Protein AF-A0A926CR15-F1 (afdb_monomer)

Structure (mmCIF, N/CA/C/O backbone):
data_AF-A0A926CR15-F1
#
_entry.id   AF-A0A926CR15-F1
#
loop_
_atom_site.group_PDB
_atom_site.id
_atom_site.type_symbol
_atom_site.label_atom_id
_atom_site.label_alt_id
_atom_site.label_comp_id
_atom_site.label_asym_id
_atom_site.label_entity_id
_atom_site.label_seq_id
_atom_site.pdbx_PDB_ins_code
_atom_site.Cartn_x
_atom_site.Cartn_y
_atom_site.Cartn_z
_atom_site.occupancy
_atom_site.B_iso_or_equiv
_atom_site.auth_seq_id
_atom_site.auth_comp_id
_atom_site.auth_asym_id
_atom_site.auth_atom_id
_atom_site.pdbx_PDB_model_num
ATOM 1 N N . MET A 1 1 ? -32.901 18.270 7.783 1.00 67.38 1 MET A N 1
ATOM 2 C CA . MET A 1 1 ? -31.962 19.415 7.843 1.00 67.38 1 MET A CA 1
ATOM 3 C C . MET A 1 1 ? -30.645 18.938 8.449 1.00 67.38 1 MET A C 1
ATOM 5 O O . MET A 1 1 ? -30.657 18.536 9.604 1.00 67.38 1 MET A O 1
ATOM 9 N N . ARG A 1 2 ? -29.532 18.904 7.697 1.00 68.56 2 ARG A N 1
ATOM 10 C CA . ARG A 1 2 ? -28.203 18.607 8.274 1.00 68.56 2 ARG A CA 1
ATOM 11 C C . ARG A 1 2 ? -27.651 19.895 8.886 1.00 68.56 2 ARG A C 1
ATOM 13 O O . ARG A 1 2 ? -27.583 20.904 8.189 1.00 68.56 2 ARG A O 1
ATOM 20 N N . ARG A 1 3 ? -27.308 19.885 10.177 1.00 82.88 3 ARG A N 1
ATOM 21 C CA . ARG A 1 3 ? -26.630 21.026 10.812 1.00 82.88 3 ARG A CA 1
ATOM 22 C C . ARG A 1 3 ? -25.245 21.166 10.185 1.00 82.88 3 ARG A C 1
ATOM 24 O O . ARG A 1 3 ? -24.541 20.171 10.034 1.00 82.88 3 ARG A O 1
ATOM 31 N N . LYS A 1 4 ? -24.877 22.386 9.793 1.00 85.12 4 LYS A N 1
ATOM 32 C CA . LYS A 1 4 ? -23.527 22.681 9.312 1.00 85.12 4 LYS A CA 1
ATOM 33 C C . LYS A 1 4 ? -22.594 22.602 10.518 1.00 85.12 4 LYS A C 1
ATOM 35 O O . LYS A 1 4 ? -22.711 23.414 11.430 1.00 85.12 4 LYS A O 1
ATOM 40 N N . GLN A 1 5 ? -21.741 21.588 10.546 1.00 90.44 5 GLN A N 1
ATOM 41 C CA . GLN A 1 5 ? -20.715 21.455 11.570 1.00 90.44 5 GLN A CA 1
ATOM 42 C C . GLN A 1 5 ? -19.632 22.504 11.294 1.00 90.44 5 GLN A C 1
ATOM 44 O O . GLN A 1 5 ? -19.216 22.679 10.148 1.00 90.44 5 GLN A O 1
ATOM 49 N N . ILE A 1 6 ? -19.256 23.260 12.322 1.00 94.38 6 ILE A N 1
ATOM 50 C CA . ILE A 1 6 ? -18.200 24.271 12.254 1.00 94.38 6 ILE A CA 1
ATOM 51 C C . ILE A 1 6 ? -16.995 23.662 12.960 1.00 94.38 6 ILE A C 1
ATOM 53 O O . ILE A 1 6 ? -17.113 23.268 14.118 1.00 94.38 6 ILE A O 1
ATOM 57 N N . TYR A 1 7 ? -15.884 23.547 12.240 1.00 96.12 7 TYR A N 1
ATOM 58 C CA . TYR A 1 7 ? -14.625 23.018 12.757 1.00 96.12 7 TYR A CA 1
ATOM 59 C C . TYR A 1 7 ? -13.712 24.183 13.129 1.00 96.12 7 TYR A C 1
ATOM 61 O O . TYR A 1 7 ? -13.643 25.160 12.376 1.00 96.12 7 TYR A O 1
ATOM 69 N N . THR A 1 8 ? -13.042 24.086 14.275 1.00 97.50 8 THR A N 1
ATOM 70 C CA . THR A 1 8 ? -11.998 25.043 14.670 1.00 97.50 8 THR A CA 1
ATOM 71 C C . THR A 1 8 ? -10.722 24.812 13.855 1.00 97.50 8 THR A C 1
ATOM 73 O O . THR A 1 8 ? -10.595 23.791 13.173 1.00 97.50 8 THR A O 1
ATOM 76 N N . ASP A 1 9 ? -9.783 25.759 13.896 1.00 96.19 9 ASP A N 1
ATOM 77 C CA . ASP A 1 9 ? -8.511 25.616 13.180 1.00 96.19 9 ASP A CA 1
ATOM 78 C C . ASP A 1 9 ? -7.660 24.479 13.771 1.00 96.19 9 ASP A C 1
ATOM 80 O O . ASP A 1 9 ? -7.200 23.634 13.008 1.00 96.19 9 ASP A O 1
ATOM 84 N N . ASP A 1 10 ? -7.606 24.346 15.102 1.00 96.56 10 ASP A N 1
ATOM 85 C CA . ASP A 1 10 ? -6.941 23.218 15.779 1.00 96.56 10 ASP A CA 1
ATOM 86 C C . ASP A 1 10 ? -7.512 21.859 15.331 1.00 96.56 10 ASP A C 1
ATOM 88 O O . ASP A 1 10 ? -6.780 20.941 14.976 1.00 96.56 10 ASP A O 1
ATOM 92 N N . GLN A 1 11 ? -8.845 21.739 15.246 1.00 96.88 11 GLN A N 1
ATOM 93 C CA . GLN A 1 11 ? -9.487 20.512 14.761 1.00 96.88 11 GLN A CA 1
ATOM 94 C C . GLN A 1 11 ? -9.123 20.215 13.309 1.00 96.88 11 GLN A C 1
ATOM 96 O O . GLN A 1 11 ? -8.984 19.054 12.928 1.00 96.88 11 GLN A O 1
ATOM 101 N N . ARG A 1 12 ? -9.013 21.253 12.474 1.00 97.56 12 ARG A N 1
ATOM 102 C CA . ARG A 1 12 ? -8.612 21.090 11.077 1.00 97.56 12 ARG A CA 1
ATOM 103 C C . ARG A 1 12 ? -7.184 20.560 10.988 1.00 97.56 12 ARG A C 1
ATOM 105 O O . ARG A 1 12 ? -6.941 19.690 10.157 1.00 97.56 12 ARG A O 1
ATOM 112 N N . GLU A 1 13 ? -6.280 21.066 11.819 1.00 96.12 13 GLU A N 1
ATOM 113 C CA . GLU A 1 13 ? -4.891 20.613 11.877 1.00 96.12 13 GLU A CA 1
ATOM 114 C C . GLU A 1 13 ? -4.799 19.146 12.316 1.00 96.12 13 GLU A C 1
ATOM 116 O O . GLU A 1 13 ? -4.223 18.340 11.587 1.00 96.12 13 GLU A O 1
ATOM 121 N N . ASP A 1 14 ? -5.485 18.759 13.394 1.00 96.81 14 ASP A N 1
ATOM 122 C CA . ASP A 1 14 ? -5.542 17.364 13.860 1.00 96.81 14 ASP A CA 1
ATOM 123 C C . ASP A 1 14 ? -6.077 16.404 12.783 1.00 96.81 14 ASP A C 1
ATOM 125 O O . ASP A 1 14 ? -5.572 15.295 12.586 1.00 96.81 14 ASP A O 1
ATOM 129 N N . ILE A 1 15 ? -7.108 16.828 12.045 1.00 97.56 15 ILE A N 1
ATOM 130 C CA . ILE A 1 15 ? -7.697 16.035 10.959 1.00 97.56 15 ILE A CA 1
ATOM 131 C C . ILE A 1 15 ? -6.723 15.893 9.783 1.00 97.56 15 ILE A C 1
ATOM 133 O O . ILE A 1 15 ? -6.682 14.834 9.152 1.00 97.56 15 ILE A O 1
ATOM 137 N N . LEU A 1 16 ? -5.946 16.932 9.473 1.00 96.12 16 LEU A N 1
ATOM 138 C CA . LEU A 1 16 ? -4.917 16.867 8.435 1.00 96.12 16 LEU A CA 1
ATOM 139 C C . LEU A 1 16 ? -3.739 15.980 8.862 1.00 96.12 16 LEU A C 1
ATOM 141 O O . LEU A 1 16 ? -3.265 15.199 8.041 1.00 96.12 16 LEU A O 1
ATOM 145 N N . ILE A 1 17 ? -3.346 16.000 10.140 1.00 94.12 17 ILE A N 1
ATOM 146 C CA . ILE A 1 17 ? -2.370 15.050 10.700 1.00 94.12 17 ILE A CA 1
ATOM 147 C C . ILE A 1 17 ? -2.863 13.615 10.515 1.00 94.12 17 ILE A C 1
ATOM 149 O O . ILE A 1 17 ? -2.156 12.787 9.943 1.00 94.12 17 ILE A O 1
ATOM 153 N N . CYS A 1 18 ? -4.119 13.344 10.879 1.00 93.94 18 CYS A N 1
ATOM 154 C CA . CYS A 1 18 ? -4.737 12.038 10.663 1.00 93.94 18 CYS A CA 1
ATOM 155 C C . CYS A 1 18 ? -4.760 11.637 9.174 1.00 93.94 18 CYS A C 1
ATOM 157 O O . CYS A 1 18 ? -4.551 10.468 8.849 1.00 93.94 18 CYS A O 1
ATOM 159 N N . LEU A 1 19 ? -4.968 12.592 8.259 1.00 95.06 19 LEU A N 1
ATOM 160 C CA . LEU A 1 19 ? -4.900 12.340 6.817 1.00 95.06 19 LEU A CA 1
ATOM 161 C C . LEU A 1 19 ? -3.495 11.902 6.378 1.00 95.06 19 LEU A C 1
ATOM 163 O O . LEU A 1 19 ? -3.375 10.948 5.608 1.00 95.06 19 LEU A O 1
ATOM 167 N N . TRP A 1 20 ? -2.440 12.562 6.860 1.00 92.88 20 TRP A N 1
ATOM 168 C CA . TRP A 1 20 ? -1.060 12.192 6.526 1.00 92.88 20 TRP A CA 1
ATOM 169 C C . TRP A 1 20 ? -0.649 10.853 7.144 1.00 92.88 20 TRP A C 1
ATOM 171 O O . TRP A 1 20 ? -0.038 10.039 6.454 1.00 92.88 20 TRP A O 1
ATOM 181 N N . ASP A 1 21 ? -1.068 10.563 8.377 1.00 87.31 21 ASP A N 1
ATOM 182 C CA . ASP A 1 21 ? -0.860 9.255 9.020 1.00 87.31 21 ASP A CA 1
ATOM 183 C C . ASP A 1 21 ? -1.561 8.113 8.264 1.00 87.31 21 ASP A C 1
ATOM 185 O O . ASP A 1 21 ? -1.088 6.971 8.229 1.00 87.31 21 ASP A O 1
ATOM 189 N N . ASN A 1 22 ? -2.682 8.427 7.611 1.00 86.75 22 ASN A N 1
ATOM 190 C CA . ASN A 1 22 ? -3.402 7.529 6.712 1.00 86.75 22 ASN A CA 1
ATOM 191 C C . ASN A 1 22 ? -2.821 7.504 5.288 1.00 86.75 22 ASN A C 1
ATOM 193 O O . ASN A 1 22 ? -3.470 6.980 4.384 1.00 86.75 22 ASN A O 1
ATOM 197 N N . PHE A 1 23 ? -1.610 8.027 5.074 1.00 85.06 23 PHE A N 1
ATOM 198 C CA . PHE A 1 23 ? -0.945 8.078 3.768 1.00 85.06 23 PHE A CA 1
ATOM 199 C C . PHE A 1 23 ? -1.792 8.776 2.702 1.00 85.06 23 PHE A C 1
ATOM 201 O O . PHE A 1 23 ? -1.843 8.338 1.555 1.00 85.06 23 PHE A O 1
ATOM 208 N N . ASP A 1 24 ? -2.480 9.850 3.093 1.00 90.88 24 ASP A N 1
ATOM 209 C CA . ASP A 1 24 ? -3.320 10.649 2.201 1.00 90.88 24 ASP A CA 1
ATOM 210 C C . ASP A 1 24 ? -4.576 9.905 1.678 1.00 90.88 24 ASP A C 1
ATOM 212 O O . ASP A 1 24 ? -5.205 10.316 0.700 1.00 90.88 24 ASP A O 1
ATOM 216 N N . ASP A 1 25 ? -5.002 8.830 2.360 1.00 89.25 25 ASP A N 1
ATOM 217 C CA . ASP A 1 25 ? -6.252 8.111 2.079 1.00 89.25 25 ASP A CA 1
ATOM 218 C C . ASP A 1 25 ? -7.478 8.918 2.557 1.00 89.25 25 ASP A C 1
ATOM 220 O O . ASP A 1 25 ? -7.914 8.874 3.717 1.00 89.25 25 ASP A O 1
ATOM 224 N N . ILE A 1 26 ? -8.043 9.697 1.630 1.00 94.75 26 ILE A N 1
ATOM 225 C CA . ILE A 1 26 ? -9.208 10.559 1.871 1.00 94.75 26 ILE A CA 1
ATOM 226 C C . ILE A 1 26 ? -10.468 9.756 2.247 1.00 94.75 26 ILE A C 1
ATOM 228 O O . ILE A 1 26 ? -11.145 10.163 3.198 1.00 94.75 26 ILE A O 1
ATOM 232 N N . PRO A 1 27 ? -10.843 8.660 1.550 1.00 93.38 27 PRO A N 1
ATOM 233 C CA . PRO A 1 27 ? -11.965 7.819 1.966 1.00 93.38 27 PRO A CA 1
ATOM 234 C C . PRO A 1 27 ? -11.851 7.306 3.404 1.00 93.38 27 PRO A C 1
ATOM 236 O O . PRO A 1 27 ? -12.810 7.450 4.169 1.00 93.38 27 PRO A O 1
ATOM 239 N N . LEU A 1 28 ? -10.689 6.768 3.784 1.00 88.44 28 LEU A N 1
ATOM 240 C CA . LEU A 1 28 ? -10.457 6.225 5.122 1.00 88.44 28 LEU A CA 1
ATOM 241 C C . LEU A 1 28 ? -10.548 7.316 6.192 1.00 88.44 28 LEU A C 1
ATOM 243 O O . LEU A 1 28 ? -11.274 7.168 7.178 1.00 88.44 28 LEU A O 1
ATOM 247 N N . THR A 1 29 ? -9.877 8.444 5.966 1.00 95.62 29 THR A N 1
ATOM 248 C CA . THR A 1 29 ? -9.861 9.570 6.911 1.00 95.62 29 THR A CA 1
ATOM 249 C C . THR A 1 29 ? -11.245 10.200 7.057 1.00 95.62 29 THR A C 1
ATOM 251 O O . THR A 1 29 ? -11.664 10.550 8.161 1.00 95.62 29 THR A O 1
ATOM 254 N N . SER A 1 30 ? -12.008 10.291 5.962 1.00 96.75 30 SER A N 1
ATOM 255 C CA . SER A 1 30 ? -13.396 10.765 5.978 1.00 96.75 30 SER A CA 1
ATOM 256 C C . SER A 1 30 ? -14.290 9.872 6.834 1.00 96.75 30 SER A C 1
ATOM 258 O O . SER A 1 30 ? -15.083 10.372 7.631 1.00 96.75 30 SER A O 1
ATOM 260 N N . HIS A 1 31 ? -14.131 8.552 6.711 1.00 95.12 31 HIS A N 1
ATOM 261 C CA . HIS A 1 31 ? -14.859 7.588 7.527 1.00 95.12 31 HIS A CA 1
ATOM 262 C C . HIS A 1 31 ? -14.478 7.680 9.016 1.00 95.12 31 HIS A C 1
ATOM 264 O O . HIS A 1 31 ? -15.356 7.617 9.871 1.00 95.12 31 HIS A O 1
ATOM 270 N N . GLN A 1 32 ? -13.193 7.861 9.337 1.00 93.38 32 GLN A N 1
ATOM 271 C CA . GLN A 1 32 ? -12.703 7.931 10.722 1.00 93.38 32 GLN A CA 1
ATOM 272 C C . GLN A 1 32 ? -13.079 9.235 11.441 1.00 93.38 32 GLN A C 1
ATOM 274 O O . GLN A 1 32 ? -13.467 9.209 12.605 1.00 93.38 32 GLN A O 1
ATOM 279 N N . THR A 1 33 ? -12.971 10.374 10.756 1.00 96.75 33 THR A N 1
ATOM 280 C CA . THR A 1 33 ? -13.170 11.712 11.351 1.00 96.75 33 THR A CA 1
ATOM 281 C C . THR A 1 33 ? -14.604 12.229 11.208 1.00 96.75 33 THR A C 1
ATOM 283 O O . THR A 1 33 ? -14.990 13.203 11.853 1.00 96.75 33 THR A O 1
ATOM 286 N N . GLY A 1 34 ? -15.403 11.609 10.334 1.00 95.50 34 GLY A N 1
ATOM 287 C CA . GLY A 1 34 ? -16.742 12.076 9.970 1.00 95.50 34 GLY A CA 1
ATOM 288 C C . GLY A 1 34 ? -16.749 13.325 9.079 1.00 95.50 34 GLY A C 1
ATOM 289 O O . GLY A 1 34 ? -17.824 13.826 8.740 1.00 95.50 34 GLY A O 1
ATOM 290 N N . VAL A 1 35 ? -15.580 13.839 8.677 1.00 96.94 35 VAL A N 1
ATOM 291 C CA . VAL A 1 35 ? -15.482 14.990 7.773 1.00 96.94 35 VAL A CA 1
ATOM 292 C C . VAL A 1 35 ? -15.752 14.539 6.337 1.00 96.94 35 VAL A C 1
ATOM 294 O O . VAL A 1 35 ? -15.158 13.560 5.884 1.00 96.94 35 VAL A O 1
ATOM 297 N N . PRO A 1 36 ? -16.617 15.227 5.570 1.00 96.56 36 PRO A N 1
ATOM 298 C CA . PRO A 1 36 ? -16.878 14.862 4.181 1.00 96.56 36 PRO A CA 1
ATOM 299 C C . PRO A 1 36 ? -15.609 14.879 3.316 1.00 96.56 36 PRO A C 1
ATOM 301 O O . PRO A 1 36 ? -14.833 15.833 3.368 1.00 96.56 36 PRO A O 1
ATOM 304 N N . GLN A 1 37 ? -15.446 13.886 2.434 1.00 96.81 37 GLN A N 1
ATOM 305 C CA . GLN A 1 37 ? -14.287 13.779 1.529 1.00 96.81 37 GLN A CA 1
ATOM 306 C C . GLN A 1 37 ? -14.015 15.059 0.724 1.00 96.81 37 GLN A C 1
ATOM 308 O O . GLN A 1 37 ? -12.865 15.434 0.516 1.00 96.81 37 GLN A O 1
ATOM 313 N N . ARG A 1 38 ? -15.074 15.749 0.276 1.00 97.00 38 ARG A N 1
ATOM 314 C CA . ARG A 1 38 ? -14.949 17.028 -0.439 1.00 97.00 38 ARG A CA 1
ATOM 315 C C . ARG A 1 38 ? -14.249 18.085 0.418 1.00 97.00 38 ARG A C 1
ATOM 317 O O . ARG A 1 38 ? -13.347 18.751 -0.070 1.00 97.00 38 ARG A O 1
ATOM 324 N N . THR A 1 39 ? -14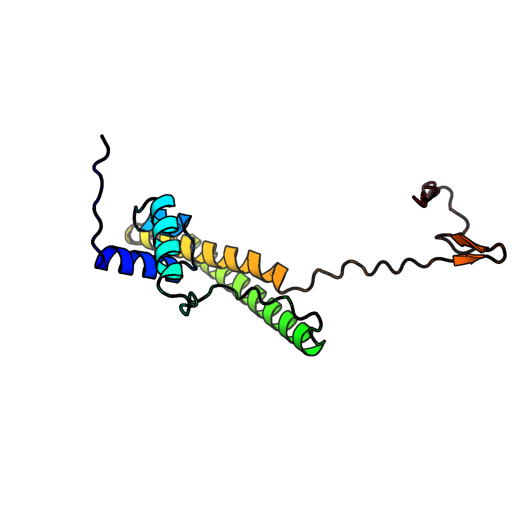.644 18.204 1.682 1.00 96.69 39 THR A N 1
ATOM 325 C CA . THR A 1 39 ? -14.067 19.162 2.631 1.00 96.69 39 THR A CA 1
ATOM 326 C C . THR A 1 39 ? -12.607 18.827 2.931 1.00 96.69 39 THR A C 1
ATOM 328 O O . THR A 1 39 ? -11.777 19.727 2.924 1.00 96.69 39 THR A O 1
ATOM 331 N N . LEU A 1 40 ? -12.265 17.541 3.079 1.00 97.38 40 LEU A N 1
ATOM 332 C CA . LEU A 1 40 ? -10.869 17.106 3.223 1.00 97.38 40 LEU A CA 1
ATOM 333 C C . LEU A 1 40 ? -10.012 17.477 2.005 1.00 97.38 40 LEU A C 1
ATOM 335 O O . LEU A 1 40 ? -8.911 17.990 2.175 1.00 97.38 40 LEU A O 1
ATOM 339 N N . ARG A 1 41 ? -10.517 17.274 0.778 1.00 97.06 41 ARG A N 1
ATOM 340 C CA . ARG A 1 41 ? -9.811 17.680 -0.455 1.00 97.06 41 ARG A CA 1
ATOM 341 C C . ARG A 1 41 ? -9.558 19.185 -0.497 1.00 97.06 41 ARG A C 1
ATOM 343 O O . ARG A 1 41 ? -8.453 19.602 -0.826 1.00 97.06 41 ARG A O 1
ATOM 350 N N . GLU A 1 42 ? -10.573 19.981 -0.161 1.00 97.50 42 GLU A N 1
ATOM 351 C CA . GLU A 1 42 ? -10.480 21.445 -0.122 1.00 97.50 42 GLU A CA 1
ATOM 352 C C . GLU A 1 42 ? -9.450 21.909 0.923 1.00 97.50 42 GLU A C 1
ATOM 354 O O . GLU A 1 42 ? -8.596 22.738 0.615 1.00 97.50 42 GLU A O 1
ATOM 359 N N . TRP A 1 43 ? -9.472 21.337 2.131 1.00 97.25 43 TRP A N 1
ATOM 360 C CA . TRP A 1 43 ? -8.509 21.664 3.188 1.00 97.25 43 TRP A CA 1
ATOM 361 C C . TRP A 1 43 ? -7.085 21.248 2.844 1.00 97.25 43 TRP A C 1
ATOM 363 O O . TRP A 1 43 ? -6.167 22.042 3.027 1.00 97.25 43 TRP A O 1
ATOM 373 N N . ARG A 1 44 ? -6.899 20.045 2.295 1.00 96.38 44 ARG A N 1
ATOM 374 C CA . ARG A 1 44 ? -5.594 19.564 1.837 1.00 96.38 44 ARG A CA 1
ATOM 375 C C . ARG A 1 44 ? -5.008 20.487 0.768 1.00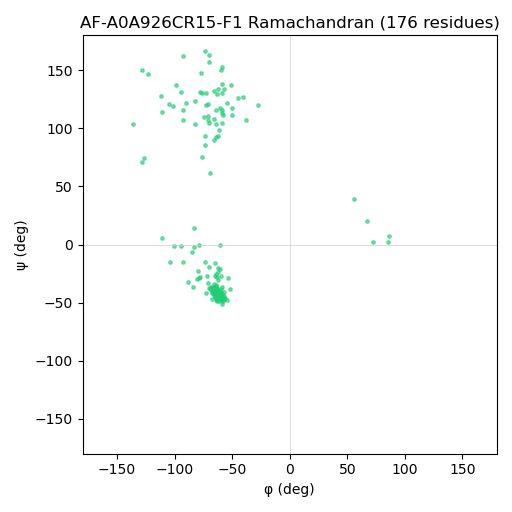 96.38 44 ARG A C 1
ATOM 377 O O . ARG A 1 44 ? -3.854 20.885 0.874 1.00 96.38 44 ARG A O 1
ATOM 384 N N . ALA A 1 45 ? -5.802 20.849 -0.241 1.00 96.12 45 ALA A N 1
ATOM 385 C CA . ALA A 1 45 ? -5.361 21.748 -1.304 1.00 96.12 45 ALA A CA 1
ATOM 386 C C . ALA A 1 45 ? -4.983 23.134 -0.759 1.00 96.12 45 ALA A C 1
ATOM 388 O O . ALA A 1 45 ? -3.940 23.669 -1.126 1.00 96.12 45 ALA A O 1
ATOM 389 N N . ALA A 1 46 ? -5.790 23.690 0.151 1.00 96.94 46 ALA A N 1
ATOM 390 C CA . ALA A 1 46 ? -5.487 24.961 0.803 1.00 96.94 46 ALA A CA 1
ATOM 391 C C . ALA A 1 46 ? -4.202 24.892 1.648 1.00 96.94 46 ALA A C 1
ATOM 393 O O . ALA A 1 46 ? -3.396 25.817 1.604 1.00 96.94 46 ALA A O 1
ATOM 394 N N . TYR A 1 47 ? -3.986 23.790 2.373 1.00 95.88 47 TYR A N 1
ATOM 395 C CA . TYR A 1 47 ? -2.789 23.586 3.188 1.00 95.88 47 TYR A CA 1
ATOM 396 C C . TYR A 1 47 ? -1.517 23.491 2.337 1.00 95.88 47 TYR A C 1
ATOM 398 O O . TYR A 1 47 ? -0.530 24.151 2.650 1.00 95.88 47 TYR A O 1
ATOM 406 N N . LEU A 1 48 ? -1.546 22.727 1.238 1.00 93.56 48 LEU A N 1
ATOM 407 C CA . LEU A 1 48 ? -0.413 22.607 0.309 1.00 93.56 48 LEU A CA 1
ATOM 408 C C . LEU A 1 48 ? -0.120 23.925 -0.418 1.00 93.56 48 LEU A C 1
ATOM 410 O O . LEU A 1 48 ? 1.038 24.266 -0.631 1.00 93.56 48 LEU A O 1
ATOM 414 N N . ALA A 1 49 ? -1.156 24.693 -0.766 1.00 95.25 49 ALA A N 1
ATOM 415 C CA . ALA A 1 49 ? -0.981 26.016 -1.360 1.00 95.25 49 ALA A CA 1
ATOM 416 C C . ALA A 1 49 ? -0.340 27.017 -0.382 1.00 95.25 49 ALA A C 1
ATOM 418 O O . ALA A 1 49 ? 0.422 27.882 -0.806 1.00 95.25 49 ALA A O 1
ATOM 419 N N . ALA A 1 50 ? -0.644 26.904 0.914 1.00 96.31 50 ALA A N 1
ATOM 420 C CA . ALA A 1 50 ? -0.048 27.736 1.957 1.00 96.31 50 ALA A CA 1
ATOM 421 C C . ALA A 1 50 ? 1.376 27.295 2.343 1.00 96.31 50 ALA A C 1
ATOM 423 O O . ALA A 1 50 ? 2.170 28.131 2.766 1.00 96.31 50 ALA A O 1
ATOM 424 N N . ASN A 1 51 ? 1.702 26.008 2.185 1.00 95.12 51 ASN A N 1
ATOM 425 C CA . ASN A 1 51 ? 2.977 25.413 2.587 1.00 95.12 51 ASN A CA 1
ATOM 426 C C . ASN A 1 51 ? 3.624 24.670 1.402 1.00 95.12 51 ASN A C 1
ATOM 428 O O . ASN A 1 51 ? 3.606 23.438 1.376 1.00 95.12 51 ASN A O 1
ATOM 432 N N . PRO A 1 52 ? 4.199 25.382 0.415 1.00 92.00 52 PRO A N 1
ATOM 433 C CA . PRO A 1 52 ? 4.768 24.757 -0.783 1.00 92.00 52 PRO A CA 1
ATOM 434 C C . PRO A 1 52 ? 5.967 23.843 -0.487 1.00 92.00 52 PRO A C 1
ATOM 436 O O . PRO A 1 52 ? 6.209 22.901 -1.236 1.00 92.00 52 PRO A O 1
ATOM 439 N N . ASP A 1 53 ? 6.679 24.084 0.617 1.00 92.56 53 ASP A N 1
ATOM 440 C CA . ASP A 1 53 ? 7.818 23.265 1.051 1.00 92.56 53 ASP A CA 1
ATOM 441 C C . ASP A 1 53 ? 7.395 22.026 1.864 1.00 92.56 53 ASP A C 1
ATOM 443 O O . ASP A 1 53 ? 8.230 21.190 2.211 1.00 92.56 53 ASP A O 1
ATOM 447 N N . PHE A 1 54 ? 6.105 21.887 2.199 1.00 88.50 54 PHE A N 1
ATOM 448 C CA . PHE A 1 54 ? 5.617 20.728 2.937 1.00 88.50 54 PHE A CA 1
ATOM 449 C C . PHE A 1 54 ? 5.560 19.506 2.019 1.00 88.50 54 PHE A C 1
ATOM 451 O O . PHE A 1 54 ? 4.700 19.396 1.143 1.00 88.50 54 PHE A O 1
ATOM 458 N N . GLN A 1 55 ? 6.452 18.549 2.262 1.00 80.75 55 GLN A N 1
ATOM 459 C CA . GLN A 1 55 ? 6.397 17.241 1.629 1.00 80.75 55 GLN A CA 1
ATOM 460 C C . GLN A 1 55 ? 5.618 16.282 2.542 1.00 80.75 55 GLN A C 1
ATOM 462 O O . GLN A 1 55 ? 6.074 16.015 3.657 1.00 80.75 55 GLN A O 1
ATOM 467 N N . PRO A 1 56 ? 4.448 15.766 2.113 1.00 77.06 56 PRO A N 1
ATOM 468 C CA . PRO A 1 56 ? 3.668 14.868 2.946 1.00 77.06 56 PRO A CA 1
ATOM 469 C C . PRO A 1 56 ? 4.503 13.628 3.297 1.00 77.06 56 PRO A C 1
ATOM 471 O O . PRO A 1 56 ? 5.082 13.015 2.390 1.00 77.06 56 PRO A O 1
ATOM 474 N N . PRO A 1 57 ? 4.572 13.234 4.579 1.00 71.88 57 PRO A N 1
ATOM 475 C CA . PRO A 1 57 ? 5.297 12.039 4.978 1.00 71.88 57 PRO A CA 1
ATOM 476 C C . PRO A 1 57 ? 4.676 10.823 4.283 1.00 71.88 57 PRO A C 1
ATOM 478 O O . PRO A 1 57 ? 3.501 10.518 4.457 1.00 71.88 57 PRO A O 1
ATOM 481 N N . GLY A 1 58 ? 5.462 10.143 3.446 1.00 63.38 58 GLY A N 1
ATOM 482 C CA . GLY A 1 58 ? 5.024 8.932 2.753 1.00 63.38 58 GLY A CA 1
ATOM 483 C C . GLY A 1 58 ? 4.285 9.144 1.432 1.00 63.38 58 GLY A C 1
ATOM 484 O O . GLY A 1 58 ? 3.833 8.154 0.860 1.00 63.38 58 GLY A O 1
ATOM 485 N N . ALA A 1 59 ? 4.200 10.368 0.896 1.00 58.16 59 ALA A N 1
ATOM 486 C CA . ALA A 1 59 ? 3.885 10.512 -0.522 1.00 58.16 59 ALA A CA 1
ATOM 487 C C . ALA A 1 59 ? 5.046 9.891 -1.318 1.00 58.16 59 ALA A C 1
ATOM 489 O O . ALA A 1 59 ? 6.173 10.384 -1.193 1.00 58.16 59 ALA A O 1
ATOM 490 N N . PRO A 1 60 ? 4.833 8.806 -2.090 1.00 53.78 60 PRO A N 1
ATOM 491 C CA . PRO A 1 60 ? 5.876 8.303 -2.961 1.00 53.78 60 PRO A CA 1
ATOM 492 C C . PRO A 1 60 ? 6.229 9.444 -3.905 1.00 53.78 60 PRO A C 1
ATOM 494 O O . PRO A 1 60 ? 5.399 9.900 -4.693 1.00 53.78 60 PRO A O 1
ATOM 497 N N . THR A 1 61 ? 7.448 9.961 -3.780 1.00 52.59 61 THR A N 1
ATOM 498 C CA . THR A 1 61 ? 8.000 10.862 -4.776 1.00 52.59 61 THR A CA 1
ATOM 499 C C . THR A 1 61 ? 8.055 10.041 -6.055 1.00 52.59 61 THR A C 1
ATOM 501 O O . THR A 1 61 ? 8.961 9.229 -6.231 1.00 52.59 61 THR A O 1
ATOM 504 N N . PHE A 1 62 ? 7.060 10.205 -6.929 1.00 47.78 62 PHE A N 1
ATOM 505 C CA . PHE A 1 62 ? 7.110 9.748 -8.314 1.00 47.78 62 PHE A CA 1
ATOM 506 C C . PHE A 1 62 ? 8.136 10.621 -9.045 1.00 47.78 62 PHE A C 1
ATOM 508 O O . PHE A 1 62 ? 7.804 11.394 -9.936 1.00 47.78 62 PHE A O 1
ATOM 515 N N . ALA A 1 63 ? 9.390 10.571 -8.596 1.00 47.84 63 ALA A N 1
ATOM 516 C CA . ALA A 1 63 ? 10.502 10.971 -9.424 1.00 47.84 63 ALA A CA 1
ATOM 517 C C . ALA A 1 63 ? 10.425 10.092 -10.671 1.00 47.84 63 ALA A C 1
ATOM 519 O O . ALA A 1 63 ? 10.190 8.884 -10.548 1.00 47.84 63 ALA A O 1
ATOM 520 N N . ASP A 1 64 ? 10.571 10.710 -11.845 1.00 49.16 64 ASP A N 1
ATOM 521 C CA . ASP A 1 64 ? 10.671 9.990 -13.108 1.00 49.16 64 ASP A CA 1
ATOM 522 C C . ASP A 1 64 ? 11.555 8.756 -12.903 1.00 49.16 64 ASP A C 1
ATOM 524 O O . ASP A 1 64 ? 12.657 8.898 -12.352 1.00 49.16 64 ASP A O 1
ATOM 528 N N . PRO A 1 65 ? 11.082 7.548 -13.267 1.00 48.62 65 PRO A N 1
ATOM 529 C CA . PRO A 1 65 ? 11.842 6.337 -13.027 1.00 48.62 65 PRO A CA 1
ATOM 530 C C . PRO A 1 65 ? 13.218 6.540 -13.663 1.00 48.62 65 PRO A C 1
ATOM 532 O O . PRO A 1 65 ? 13.289 6.851 -14.860 1.00 48.62 65 PRO A O 1
ATOM 535 N N . PRO A 1 66 ? 14.318 6.443 -12.893 1.00 50.59 66 PRO A N 1
ATOM 536 C CA . PRO A 1 66 ? 15.639 6.629 -13.454 1.00 50.59 66 PRO A CA 1
ATOM 537 C C . PRO A 1 66 ? 15.795 5.597 -14.568 1.00 50.59 66 PRO A C 1
ATOM 539 O O . PRO A 1 66 ? 15.855 4.401 -14.308 1.00 50.59 66 PRO A O 1
ATOM 542 N N . LYS A 1 67 ? 15.856 6.055 -15.826 1.00 57.09 67 LYS A N 1
ATOM 543 C CA . LYS A 1 67 ? 15.981 5.195 -17.021 1.00 57.09 67 LYS A CA 1
ATOM 544 C C . LYS A 1 67 ? 17.261 4.341 -17.041 1.00 57.09 67 LYS A C 1
ATOM 546 O O . LYS A 1 67 ? 17.466 3.576 -17.972 1.00 57.09 67 LYS A O 1
ATOM 551 N N . ASN A 1 68 ? 18.105 4.455 -16.018 1.00 50.66 68 ASN A N 1
ATOM 552 C CA . ASN A 1 68 ? 19.271 3.622 -15.767 1.00 50.66 68 ASN A CA 1
ATOM 553 C C . ASN A 1 68 ? 19.221 3.092 -14.329 1.00 50.66 68 ASN A C 1
ATOM 555 O O . ASN A 1 68 ? 19.990 3.509 -13.463 1.00 50.66 68 ASN A O 1
ATOM 559 N N . ILE A 1 69 ? 18.303 2.166 -14.059 1.00 55.41 69 ILE A N 1
ATOM 560 C CA . ILE A 1 69 ? 18.413 1.316 -12.874 1.00 55.41 69 ILE A CA 1
ATOM 561 C C . ILE A 1 69 ? 19.584 0.373 -13.161 1.00 55.41 69 ILE A C 1
ATOM 563 O O . ILE A 1 69 ? 19.497 -0.486 -14.036 1.00 55.41 69 ILE A O 1
ATOM 567 N N . SER A 1 70 ? 20.725 0.580 -12.501 1.00 67.44 70 SER A N 1
ATOM 568 C CA . SER A 1 70 ? 21.877 -0.311 -12.665 1.00 67.44 70 SER A CA 1
ATOM 569 C C . SER A 1 70 ? 21.491 -1.745 -12.273 1.00 67.44 70 SER A C 1
ATOM 571 O O . SER A 1 70 ? 20.626 -1.948 -11.420 1.00 67.44 70 SER A O 1
ATOM 573 N N . ALA A 1 71 ? 22.148 -2.758 -12.845 1.00 66.50 71 ALA A N 1
ATOM 574 C CA . ALA A 1 71 ? 21.892 -4.163 -12.500 1.00 66.50 71 ALA A CA 1
ATOM 575 C C . ALA A 1 71 ? 21.995 -4.440 -10.982 1.00 66.50 71 ALA A C 1
ATOM 577 O O . ALA A 1 71 ? 21.281 -5.288 -10.455 1.00 66.50 71 ALA A O 1
ATOM 578 N N . ALA A 1 72 ? 22.824 -3.674 -10.261 1.00 67.94 72 ALA A N 1
ATOM 579 C CA . ALA A 1 72 ? 22.920 -3.733 -8.804 1.00 67.94 72 ALA A CA 1
ATOM 580 C C . ALA A 1 72 ? 21.645 -3.229 -8.099 1.00 67.94 72 ALA A C 1
ATOM 582 O O . ALA A 1 72 ? 21.215 -3.814 -7.110 1.00 67.94 72 ALA A O 1
ATOM 583 N N . ALA A 1 73 ? 21.004 -2.179 -8.618 1.00 70.31 73 ALA A N 1
ATOM 584 C CA . ALA A 1 73 ? 19.731 -1.696 -8.089 1.00 70.31 73 ALA A CA 1
ATOM 585 C C . ALA A 1 73 ? 18.572 -2.664 -8.396 1.00 70.31 73 ALA A C 1
ATOM 587 O O . ALA A 1 73 ? 17.696 -2.832 -7.552 1.00 70.31 73 ALA A O 1
ATOM 588 N N . ALA A 1 74 ? 18.604 -3.363 -9.536 1.00 71.31 74 ALA A N 1
ATOM 589 C CA . ALA A 1 74 ? 17.650 -4.435 -9.835 1.00 71.31 74 ALA A CA 1
ATOM 590 C C . ALA A 1 74 ? 17.822 -5.654 -8.906 1.00 71.31 74 ALA A C 1
ATOM 592 O O . ALA A 1 74 ? 16.831 -6.203 -8.431 1.00 71.31 74 ALA A O 1
ATOM 593 N N . ALA A 1 75 ? 19.065 -6.043 -8.593 1.00 76.00 75 ALA A N 1
ATOM 594 C CA . ALA A 1 75 ? 19.346 -7.109 -7.628 1.00 76.00 75 ALA A CA 1
ATOM 595 C C . ALA A 1 75 ? 18.847 -6.751 -6.217 1.00 76.00 75 ALA A C 1
ATOM 597 O O . ALA A 1 75 ? 18.168 -7.557 -5.584 1.00 76.00 75 ALA A O 1
ATOM 598 N N . ASN A 1 76 ? 19.094 -5.515 -5.766 1.00 82.88 76 ASN A N 1
ATOM 599 C CA . ASN A 1 76 ? 18.556 -5.025 -4.496 1.00 82.88 76 ASN A CA 1
ATOM 600 C C . ASN A 1 76 ? 17.019 -4.995 -4.504 1.00 82.88 76 ASN A C 1
ATOM 602 O O . ASN A 1 76 ? 16.396 -5.359 -3.513 1.00 82.88 76 ASN A O 1
ATOM 606 N N . ALA A 1 77 ? 16.388 -4.596 -5.614 1.00 80.56 77 ALA A N 1
ATOM 607 C CA . ALA A 1 77 ? 14.929 -4.596 -5.732 1.00 80.56 77 ALA A CA 1
ATOM 608 C C . ALA A 1 77 ? 14.336 -6.012 -5.634 1.00 80.56 77 ALA A C 1
ATOM 610 O O . ALA A 1 77 ? 13.309 -6.193 -4.980 1.00 80.56 77 ALA A O 1
ATOM 611 N N . ALA A 1 78 ? 14.999 -7.014 -6.220 1.00 82.50 78 ALA A N 1
ATOM 612 C CA . ALA A 1 78 ? 14.599 -8.414 -6.098 1.00 82.50 78 ALA A CA 1
ATOM 613 C C . ALA A 1 78 ? 14.709 -8.920 -4.649 1.00 82.50 78 ALA A C 1
ATOM 615 O O . ALA A 1 78 ? 13.757 -9.505 -4.139 1.00 82.50 78 ALA A O 1
ATOM 616 N N . GLU A 1 79 ? 15.812 -8.623 -3.955 1.00 87.31 79 GLU A N 1
ATOM 617 C CA . GLU A 1 79 ? 15.975 -8.987 -2.540 1.00 87.31 79 GLU A CA 1
ATOM 618 C C . GLU A 1 79 ? 14.907 -8.322 -1.656 1.00 87.31 79 GLU A C 1
ATOM 620 O O . GLU A 1 79 ? 14.296 -8.962 -0.800 1.00 87.31 79 GLU A O 1
ATOM 625 N N . VAL A 1 80 ? 14.631 -7.038 -1.894 1.00 86.06 80 VAL A N 1
ATOM 626 C CA . VAL A 1 80 ? 13.573 -6.298 -1.197 1.00 86.06 80 VAL A CA 1
ATOM 627 C C . VAL A 1 80 ? 12.195 -6.909 -1.482 1.00 86.06 80 VAL A C 1
ATOM 629 O O . VAL A 1 80 ? 11.383 -7.045 -0.565 1.00 86.06 80 VAL A O 1
ATOM 632 N N . ALA A 1 81 ? 11.925 -7.330 -2.720 1.00 87.06 81 ALA A N 1
ATOM 633 C CA . ALA A 1 81 ? 10.685 -8.019 -3.069 1.00 87.06 81 ALA A CA 1
ATOM 634 C C . ALA A 1 81 ? 10.539 -9.350 -2.310 1.00 87.06 81 ALA A C 1
ATOM 636 O O . ALA A 1 81 ? 9.468 -9.619 -1.763 1.00 87.06 81 ALA A O 1
ATOM 637 N N . ASP A 1 82 ? 11.610 -10.138 -2.192 1.00 88.69 82 ASP A N 1
ATOM 638 C CA . ASP A 1 82 ? 11.610 -11.386 -1.420 1.00 88.69 82 ASP A CA 1
ATOM 639 C C . ASP A 1 82 ? 11.359 -11.132 0.077 1.00 88.69 82 ASP A C 1
ATOM 641 O O . ASP A 1 82 ? 10.575 -11.843 0.714 1.00 88.69 82 ASP A O 1
ATOM 645 N N . GLN A 1 83 ? 11.937 -10.066 0.641 1.00 89.31 83 GLN A N 1
ATOM 646 C CA . GLN A 1 83 ? 11.653 -9.648 2.019 1.00 89.31 83 GLN A CA 1
ATOM 647 C C . GLN A 1 83 ? 10.174 -9.283 2.217 1.00 89.31 83 GLN A C 1
ATOM 649 O O . GLN A 1 83 ? 9.579 -9.652 3.236 1.00 89.31 83 GLN A O 1
ATOM 654 N N . PHE A 1 84 ? 9.551 -8.604 1.249 1.00 89.31 84 PHE A N 1
ATOM 655 C CA . PHE A 1 84 ? 8.123 -8.289 1.306 1.00 89.31 84 PHE A CA 1
ATOM 656 C C . PHE A 1 84 ? 7.232 -9.526 1.178 1.00 89.31 84 PHE A C 1
ATOM 658 O O . PHE A 1 84 ? 6.218 -9.606 1.875 1.00 89.31 84 PHE A O 1
ATOM 665 N N . ILE A 1 85 ? 7.616 -10.509 0.359 1.00 89.56 85 ILE A N 1
ATOM 666 C CA . ILE A 1 85 ? 6.916 -11.797 0.265 1.00 89.56 85 ILE A CA 1
ATOM 667 C C . ILE A 1 85 ? 6.961 -12.520 1.619 1.00 89.56 85 ILE A C 1
ATOM 669 O O . ILE A 1 85 ? 5.915 -12.911 2.140 1.00 89.56 85 ILE A O 1
ATOM 673 N N . LEU A 1 86 ? 8.137 -12.610 2.247 1.00 93.69 86 LEU A N 1
ATOM 674 C CA . LEU A 1 86 ? 8.285 -13.217 3.576 1.00 93.69 86 LEU A CA 1
ATOM 675 C C . LEU A 1 86 ? 7.470 -12.478 4.646 1.00 93.69 86 LEU 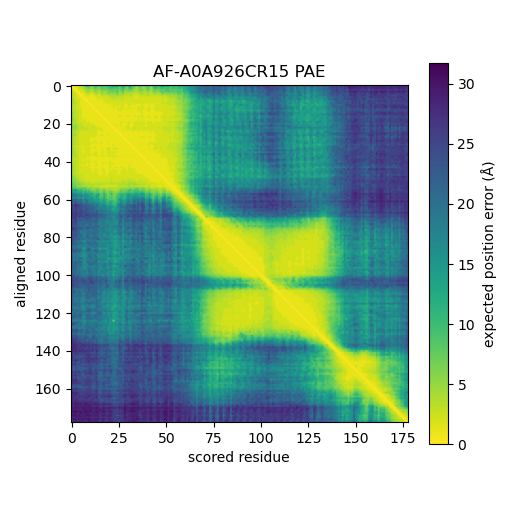A C 1
ATOM 677 O O . LEU A 1 86 ? 6.860 -13.100 5.520 1.00 93.69 86 LEU A O 1
ATOM 681 N N . LEU A 1 87 ? 7.449 -11.144 4.600 1.00 94.06 87 LEU A N 1
ATOM 682 C CA . LEU A 1 87 ? 6.651 -10.338 5.522 1.00 94.06 87 LEU A CA 1
ATOM 683 C C . LEU A 1 87 ? 5.154 -10.603 5.336 1.00 94.06 87 LEU A C 1
ATOM 685 O O . LEU A 1 87 ? 4.440 -10.803 6.318 1.00 94.06 87 LEU A O 1
ATOM 689 N N . ARG A 1 88 ? 4.685 -10.645 4.087 1.00 94.06 88 ARG A N 1
ATOM 690 C CA . ARG A 1 88 ? 3.298 -10.961 3.737 1.00 94.06 88 ARG A CA 1
ATOM 691 C C . ARG A 1 88 ? 2.880 -12.324 4.285 1.00 94.06 88 ARG A C 1
ATOM 693 O O . ARG A 1 88 ? 1.822 -12.427 4.903 1.00 94.06 88 ARG A O 1
ATOM 700 N N . GLU A 1 89 ? 3.706 -13.351 4.108 1.00 95.69 89 GLU A N 1
ATOM 701 C CA . GLU A 1 89 ? 3.443 -14.692 4.645 1.00 95.69 89 GLU A CA 1
ATOM 702 C C . GLU A 1 89 ? 3.315 -14.682 6.172 1.00 95.69 89 GLU A C 1
ATOM 704 O O . GLU A 1 89 ? 2.359 -15.240 6.716 1.00 95.69 89 GLU A O 1
ATOM 709 N N . LYS A 1 90 ? 4.219 -13.983 6.869 1.00 96.00 90 LYS A N 1
ATOM 710 C CA . LYS A 1 90 ? 4.157 -13.831 8.331 1.00 96.00 90 LYS A CA 1
ATOM 711 C C . LYS A 1 90 ? 2.888 -13.111 8.790 1.00 96.00 90 LYS A C 1
ATOM 713 O O . LYS A 1 90 ? 2.265 -13.548 9.756 1.00 96.00 90 LYS A O 1
ATOM 718 N N . LEU A 1 91 ? 2.479 -12.037 8.110 1.00 94.38 91 LEU A N 1
ATOM 719 C CA . LEU A 1 91 ? 1.239 -11.323 8.438 1.00 94.38 91 LEU A CA 1
ATOM 720 C C . LEU A 1 91 ? 0.007 -12.209 8.221 1.00 94.38 91 LEU A C 1
ATOM 722 O O . LEU A 1 91 ? -0.882 -12.237 9.070 1.00 94.38 91 LEU A O 1
ATOM 726 N N . MET A 1 92 ? -0.028 -12.979 7.130 1.00 95.44 92 MET A N 1
ATOM 727 C CA . MET A 1 92 ? -1.103 -13.941 6.873 1.00 95.44 92 MET A CA 1
ATOM 728 C C . MET A 1 92 ? -1.180 -15.013 7.962 1.00 95.44 92 MET A C 1
ATOM 730 O O . MET A 1 92 ? -2.269 -15.297 8.459 1.00 95.44 92 MET A O 1
ATOM 734 N N . GLN A 1 93 ? -0.041 -15.559 8.396 1.00 96.81 93 GLN A N 1
ATOM 735 C CA . GLN A 1 93 ? 0.008 -16.500 9.520 1.00 96.81 93 GLN A CA 1
ATOM 736 C C . GLN A 1 93 ? -0.555 -15.878 10.806 1.00 96.81 93 GLN A C 1
ATOM 738 O O . GLN A 1 93 ? -1.374 -16.503 11.475 1.00 96.81 93 GLN A O 1
ATOM 743 N N . GLN A 1 94 ? -0.189 -14.633 11.126 1.00 95.50 94 GLN A N 1
ATOM 744 C CA . GLN A 1 94 ? -0.721 -13.929 12.300 1.00 95.50 94 GLN A CA 1
ATOM 745 C C . GLN A 1 94 ? -2.234 -13.700 12.220 1.00 95.50 94 GLN A C 1
ATOM 747 O O . GLN A 1 94 ? -2.926 -13.864 13.225 1.00 95.50 94 GLN A O 1
ATOM 752 N N . ILE A 1 95 ? -2.760 -13.359 11.039 1.00 95.31 95 ILE A N 1
ATOM 753 C CA . ILE A 1 95 ? -4.206 -13.236 10.818 1.00 95.31 95 ILE A CA 1
ATOM 754 C C . ILE A 1 95 ? -4.895 -14.573 11.100 1.00 95.31 95 ILE A C 1
ATOM 756 O O . ILE A 1 95 ? -5.877 -14.592 11.840 1.00 95.31 95 ILE A O 1
ATOM 760 N N . PHE A 1 96 ? -4.379 -15.687 10.569 1.00 95.56 96 PHE A N 1
ATOM 761 C CA . PHE A 1 96 ? -4.957 -17.011 10.818 1.00 95.56 96 PHE A CA 1
ATOM 762 C C . PHE A 1 96 ? -4.955 -17.377 12.304 1.00 95.56 96 PHE A C 1
ATOM 764 O O . PHE A 1 96 ? -5.977 -17.843 12.810 1.00 95.56 96 PHE A O 1
ATOM 771 N N . THR A 1 97 ? -3.860 -17.103 13.016 1.00 94.06 97 THR A N 1
ATOM 772 C CA . THR A 1 97 ? -3.786 -17.305 14.469 1.00 94.06 97 THR A CA 1
ATOM 773 C C . THR A 1 97 ? -4.855 -16.486 15.193 1.00 94.06 97 THR A C 1
ATOM 775 O O . THR A 1 97 ? -5.659 -17.053 15.929 1.00 94.06 97 THR A O 1
ATOM 778 N N . LEU A 1 98 ? -4.954 -15.179 14.923 1.00 91.88 98 LEU A N 1
ATOM 779 C CA . LEU A 1 98 ? -5.957 -14.314 15.558 1.00 91.88 98 LEU A CA 1
ATOM 780 C C . LEU A 1 98 ? -7.391 -14.762 15.265 1.00 91.88 98 LEU A C 1
ATOM 782 O O . LEU A 1 98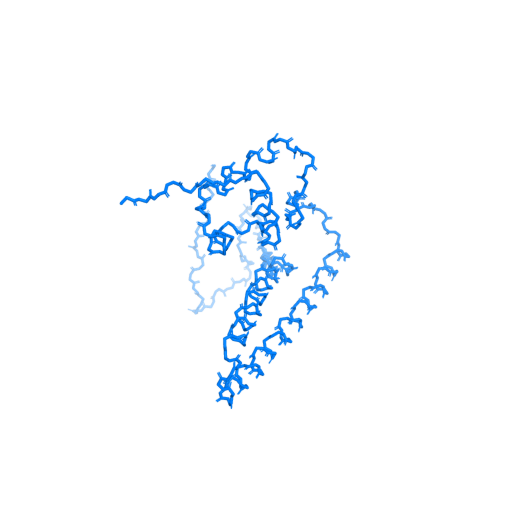 ? -8.223 -14.775 16.169 1.00 91.88 98 LEU A O 1
ATOM 786 N N . VAL A 1 99 ? -7.684 -15.149 14.022 1.00 93.94 99 VAL A N 1
ATOM 787 C CA . VAL A 1 99 ? -9.007 -15.655 13.626 1.00 93.94 99 VAL A CA 1
ATOM 788 C C . VAL A 1 99 ? -9.346 -16.938 14.385 1.00 93.94 99 VAL A C 1
ATOM 790 O O . VAL A 1 99 ? -10.472 -17.073 14.859 1.00 93.94 99 VAL A O 1
ATOM 793 N N . SER A 1 100 ? -8.382 -17.849 14.555 1.00 91.94 100 SER A N 1
ATOM 794 C CA . SER A 1 100 ? -8.594 -19.089 15.311 1.00 91.94 100 SER A CA 1
ATOM 795 C C . SER A 1 100 ? -8.902 -18.831 16.791 1.00 91.94 100 SER A C 1
ATOM 797 O O . SER A 1 100 ? -9.748 -19.502 17.374 1.00 91.94 100 SER A O 1
ATOM 799 N N . GLU A 1 101 ? -8.305 -17.793 17.381 1.00 90.31 101 GLU A N 1
ATOM 800 C CA . GLU A 1 101 ? -8.513 -17.437 18.786 1.00 90.31 101 GLU A CA 1
ATOM 801 C C . GLU A 1 101 ? -9.826 -16.673 19.036 1.00 90.31 101 GLU A C 1
ATOM 803 O O . GLU A 1 101 ? -10.314 -16.644 20.170 1.00 90.31 101 GLU A O 1
ATOM 808 N N . VAL A 1 102 ? -10.397 -16.008 18.019 1.00 86.44 102 VAL A N 1
ATOM 809 C CA . VAL A 1 102 ? -11.621 -15.183 18.141 1.00 86.44 102 VAL A CA 1
ATOM 810 C C . VAL A 1 102 ? -12.830 -15.991 18.624 1.00 86.44 102 VAL A C 1
ATOM 812 O O . VAL 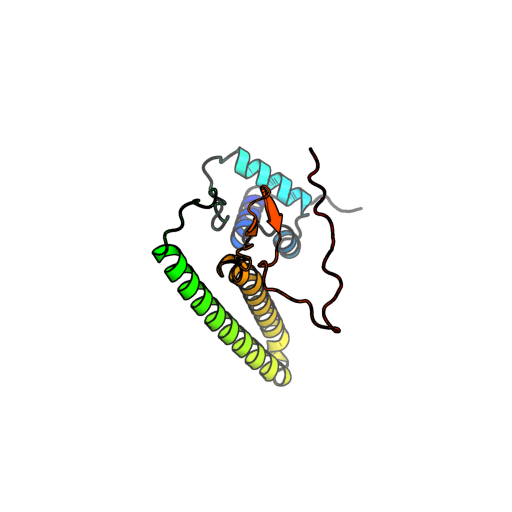A 1 102 ? -13.695 -15.423 19.289 1.00 86.44 102 VAL A O 1
ATOM 815 N N . SER A 1 103 ? -12.881 -17.298 18.360 1.00 75.31 103 SER A N 1
ATOM 816 C CA . SER A 1 103 ? -14.040 -18.128 18.714 1.00 75.31 103 SER A CA 1
ATOM 817 C C . SER A 1 103 ? -14.217 -18.360 20.224 1.00 75.31 103 SER A C 1
ATOM 819 O O . SER A 1 103 ? -15.323 -18.688 20.650 1.00 75.31 103 SER A O 1
ATOM 821 N N . ASP A 1 104 ? -13.177 -18.160 21.042 1.00 76.69 104 ASP A N 1
ATOM 822 C CA . ASP A 1 104 ? -13.164 -18.686 22.418 1.00 76.69 104 ASP A CA 1
ATOM 823 C C . ASP A 1 104 ? -13.414 -17.649 23.526 1.00 76.69 104 ASP A C 1
ATOM 825 O O . ASP A 1 104 ? -13.697 -18.019 24.667 1.00 76.69 104 ASP A O 1
ATOM 829 N N . LYS A 1 105 ? -13.316 -16.339 23.250 1.00 79.31 105 LYS A N 1
ATOM 830 C CA . LYS A 1 105 ? -13.442 -15.290 24.287 1.00 79.31 105 LYS A CA 1
ATOM 831 C C . LYS A 1 105 ? -14.306 -14.117 23.825 1.00 79.31 105 LYS A C 1
ATOM 833 O O . LYS A 1 105 ? -13.843 -13.231 23.114 1.00 79.31 105 LYS A O 1
ATOM 838 N N . ALA A 1 106 ? -15.545 -14.066 24.320 1.00 77.38 106 ALA A N 1
ATOM 839 C CA . ALA A 1 106 ? -16.534 -13.043 23.961 1.00 77.38 106 ALA A CA 1
ATOM 840 C C . ALA A 1 106 ? -16.131 -11.596 24.328 1.00 77.38 106 ALA A C 1
ATOM 842 O O . ALA A 1 106 ? -16.614 -10.656 23.703 1.00 77.38 106 ALA A O 1
ATOM 843 N N . GLY A 1 107 ? -15.246 -11.403 25.316 1.00 83.06 107 GLY A N 1
ATOM 844 C CA . GLY A 1 107 ? -14.858 -10.071 25.802 1.00 83.06 107 GLY A CA 1
ATOM 845 C C . GLY A 1 107 ? -13.973 -9.257 24.847 1.00 83.06 107 GLY A C 1
ATOM 846 O O . GLY A 1 107 ? -14.055 -8.033 24.851 1.00 83.06 107 GLY A O 1
ATOM 847 N N . ASP A 1 108 ? -13.187 -9.918 23.988 1.00 87.19 108 ASP A N 1
ATOM 848 C CA . ASP A 1 108 ? -12.146 -9.260 23.172 1.00 87.19 108 ASP A CA 1
ATOM 849 C C . ASP A 1 108 ? -12.469 -9.219 21.670 1.00 87.19 108 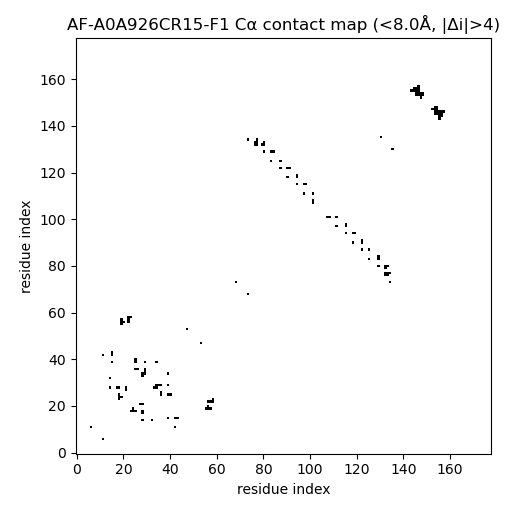ASP A C 1
ATOM 851 O O . ASP A 1 108 ? -11.632 -8.822 20.854 1.00 87.19 108 ASP A O 1
ATOM 855 N N . ALA A 1 109 ? -13.667 -9.653 21.272 1.00 85.50 109 ALA A N 1
ATOM 856 C CA . ALA A 1 109 ? -14.002 -9.868 19.865 1.00 85.50 109 ALA A CA 1
ATOM 857 C C . ALA A 1 109 ? -13.864 -8.590 19.011 1.00 85.50 109 ALA A C 1
ATOM 859 O O . ALA A 1 109 ? -13.365 -8.646 17.887 1.00 85.50 109 ALA A O 1
ATOM 860 N N . SER A 1 110 ? -14.243 -7.427 19.552 1.00 87.25 110 SER A N 1
ATOM 861 C CA . SER A 1 110 ? -14.170 -6.139 18.849 1.00 87.25 110 SER A CA 1
ATOM 862 C C . SER A 1 110 ? -12.729 -5.687 18.591 1.00 87.25 110 SER A C 1
ATOM 864 O O . SER A 1 110 ? -12.387 -5.332 17.462 1.00 87.25 110 SER A O 1
ATOM 866 N N . PHE A 1 111 ? -11.859 -5.747 19.602 1.00 87.44 111 PHE A N 1
ATOM 867 C CA . PHE A 1 111 ? -10.444 -5.393 19.460 1.00 87.44 111 PHE A CA 1
ATOM 868 C C . PHE A 1 111 ? -9.732 -6.304 18.462 1.00 87.44 111 PHE A C 1
ATOM 870 O O . PHE A 1 111 ? -8.954 -5.828 17.634 1.00 87.44 111 PHE A O 1
ATOM 877 N N . ARG A 1 112 ? -10.040 -7.604 18.488 1.00 88.44 112 ARG A N 1
ATOM 878 C CA . ARG A 1 112 ? -9.477 -8.575 17.544 1.00 88.44 112 ARG A CA 1
ATOM 879 C C . ARG A 1 112 ? -9.960 -8.337 16.121 1.00 88.44 112 ARG A C 1
ATOM 881 O O . ARG A 1 112 ? -9.141 -8.354 15.211 1.00 88.44 112 ARG A O 1
ATOM 888 N N . ALA A 1 113 ? -11.244 -8.038 15.923 1.00 88.31 113 ALA A N 1
ATOM 889 C CA . ALA A 1 113 ? -11.772 -7.685 14.607 1.00 88.31 113 ALA A CA 1
ATOM 890 C C . ALA A 1 113 ? -11.062 -6.450 14.020 1.00 88.31 113 ALA A C 1
ATOM 892 O O . ALA A 1 113 ? -10.679 -6.457 12.851 1.00 88.31 113 ALA A O 1
ATOM 893 N N . ILE A 1 114 ? -10.810 -5.422 14.840 1.00 90.31 114 ILE A N 1
ATOM 894 C CA . ILE A 1 114 ? -10.050 -4.231 14.426 1.00 90.31 114 ILE A CA 1
ATOM 895 C C . ILE A 1 114 ? -8.598 -4.594 14.085 1.00 90.31 114 ILE A C 1
ATOM 897 O O . ILE A 1 114 ? -8.070 -4.123 13.078 1.00 90.31 114 ILE A O 1
ATOM 901 N N . ALA A 1 115 ? -7.945 -5.430 14.899 1.00 89.25 115 ALA A N 1
ATOM 902 C CA . ALA A 1 115 ? -6.580 -5.881 14.639 1.00 89.25 115 ALA A CA 1
ATOM 903 C C . ALA A 1 115 ? -6.484 -6.666 13.320 1.00 89.25 115 ALA A C 1
ATOM 905 O O . ALA A 1 115 ? -5.626 -6.365 12.494 1.00 89.25 115 ALA A O 1
ATOM 906 N N . ILE A 1 116 ? -7.408 -7.601 13.085 1.00 92.88 116 ILE A N 1
ATOM 907 C CA . ILE A 1 116 ? -7.499 -8.377 11.841 1.00 92.88 116 ILE A CA 1
ATOM 908 C C . ILE A 1 116 ? -7.712 -7.448 10.641 1.00 92.88 116 ILE A C 1
ATOM 910 O O . ILE A 1 116 ? -6.990 -7.566 9.655 1.00 92.88 116 ILE A O 1
ATOM 914 N N . ALA A 1 117 ? -8.637 -6.487 10.731 1.00 92.44 117 ALA A N 1
ATOM 915 C CA . ALA A 1 117 ? -8.881 -5.525 9.655 1.00 92.44 117 ALA A CA 1
ATOM 916 C C . ALA A 1 117 ? -7.626 -4.700 9.323 1.00 92.44 117 ALA A C 1
ATOM 918 O O . ALA A 1 117 ? -7.300 -4.508 8.153 1.00 92.44 117 ALA A O 1
ATOM 919 N N . ARG A 1 118 ? -6.876 -4.262 10.346 1.00 91.56 118 ARG A N 1
ATOM 920 C CA . ARG A 1 118 ? -5.603 -3.551 10.156 1.00 91.56 118 ARG A CA 1
ATOM 921 C C . ARG A 1 118 ? -4.541 -4.436 9.509 1.00 91.56 118 ARG A C 1
ATOM 923 O O . ARG A 1 118 ? -3.840 -3.961 8.624 1.00 91.56 118 ARG A O 1
ATOM 930 N N . LEU A 1 119 ? -4.407 -5.696 9.924 1.00 91.38 119 LEU A N 1
ATOM 931 C CA . LEU A 1 119 ? -3.444 -6.620 9.315 1.00 91.38 119 LEU A CA 1
ATOM 932 C C . LEU A 1 119 ? -3.798 -6.918 7.852 1.00 91.38 119 LEU A C 1
ATOM 934 O O . LEU A 1 119 ? -2.904 -6.910 7.010 1.00 91.38 119 LEU A O 1
ATOM 938 N N . LEU A 1 120 ? -5.082 -7.105 7.534 1.00 93.19 120 LEU A N 1
ATOM 939 C CA . LEU A 1 120 ? -5.552 -7.291 6.158 1.00 93.19 120 LEU A CA 1
ATOM 940 C C . LEU A 1 120 ? -5.253 -6.074 5.276 1.00 93.19 120 LEU A C 1
ATOM 942 O O . LEU A 1 120 ? -4.777 -6.249 4.159 1.00 93.19 120 LEU A O 1
ATOM 946 N N . ASP A 1 121 ? -5.455 -4.855 5.782 1.00 92.31 121 ASP A N 1
ATOM 947 C CA . ASP A 1 121 ? -5.082 -3.631 5.061 1.00 92.31 121 ASP A CA 1
ATOM 948 C C . ASP A 1 121 ? -3.570 -3.576 4.775 1.00 92.31 121 ASP A C 1
ATOM 950 O O . ASP A 1 121 ? -3.144 -3.240 3.669 1.00 92.31 121 ASP A O 1
ATOM 954 N N . ARG A 1 122 ? -2.731 -3.982 5.739 1.00 92.62 122 ARG A N 1
ATOM 955 C CA . ARG A 1 122 ? -1.276 -4.071 5.526 1.00 92.62 122 ARG A CA 1
ATOM 956 C C . ARG A 1 122 ? -0.903 -5.136 4.498 1.00 92.62 122 ARG A C 1
ATOM 958 O O . ARG A 1 122 ? -0.050 -4.862 3.662 1.00 92.62 122 ARG A O 1
ATOM 965 N N . VAL A 1 123 ? -1.546 -6.304 4.515 1.00 94.00 123 VAL A N 1
ATOM 966 C CA . VAL A 1 123 ? -1.346 -7.343 3.488 1.00 94.00 123 VAL A CA 1
ATOM 967 C C . VAL A 1 123 ? -1.758 -6.828 2.111 1.00 94.00 123 VAL A C 1
ATOM 969 O O . VAL A 1 123 ? -0.996 -6.982 1.163 1.00 94.00 123 VAL A O 1
ATOM 972 N N . HIS A 1 124 ? -2.900 -6.147 2.002 1.00 89.25 124 HIS A N 1
ATOM 973 C CA . HIS A 1 124 ? -3.355 -5.570 0.739 1.00 89.25 124 HIS A CA 1
ATOM 974 C C . HIS A 1 124 ? -2.365 -4.534 0.188 1.00 89.25 124 HIS A C 1
ATOM 976 O O . HIS A 1 124 ? -2.043 -4.554 -0.996 1.00 89.25 124 HIS A O 1
ATOM 982 N N . LYS A 1 125 ? -1.809 -3.677 1.053 1.00 85.88 125 LYS A N 1
ATOM 983 C CA . LYS A 1 125 ? -0.747 -2.729 0.678 1.00 85.88 125 LYS A CA 1
ATOM 984 C C . LYS A 1 125 ? 0.541 -3.425 0.234 1.00 85.88 125 LYS A C 1
ATOM 986 O O . LYS A 1 125 ? 1.213 -2.941 -0.667 1.00 85.88 125 LYS A O 1
ATOM 991 N N . LEU A 1 126 ? 0.901 -4.557 0.835 1.00 87.81 126 LEU A N 1
ATOM 992 C CA . LEU A 1 126 ? 2.036 -5.348 0.352 1.00 87.81 126 LEU A CA 1
ATOM 993 C C . LEU A 1 126 ? 1.745 -5.958 -1.024 1.00 87.81 126 LEU A C 1
ATOM 995 O O . LEU A 1 126 ? 2.611 -5.916 -1.893 1.00 87.81 126 LEU A O 1
ATOM 999 N N . ASP A 1 127 ? 0.526 -6.447 -1.251 1.00 88.75 127 ASP A N 1
ATOM 1000 C CA . ASP A 1 127 ? 0.104 -7.005 -2.541 1.00 88.75 127 ASP A CA 1
ATOM 1001 C C . ASP A 1 127 ? 0.115 -5.975 -3.676 1.00 88.75 127 ASP A C 1
ATOM 1003 O O . ASP A 1 127 ? 0.333 -6.351 -4.825 1.00 88.75 127 ASP A O 1
ATOM 1007 N N . THR A 1 128 ? -0.070 -4.683 -3.390 1.00 87.31 128 THR A N 1
ATOM 1008 C CA . THR A 1 128 ? 0.065 -3.626 -4.407 1.00 87.31 128 THR A CA 1
ATOM 1009 C C . THR A 1 128 ? 1.519 -3.231 -4.667 1.00 87.31 128 THR A C 1
ATOM 1011 O O . THR A 1 128 ? 1.852 -2.847 -5.788 1.00 87.31 128 THR A O 1
ATOM 1014 N N . LEU A 1 129 ? 2.402 -3.353 -3.670 1.00 83.75 129 LEU A N 1
ATOM 1015 C CA . LEU A 1 129 ? 3.820 -2.995 -3.789 1.00 83.75 129 LEU A CA 1
ATOM 1016 C C . LEU A 1 129 ? 4.680 -4.109 -4.401 1.00 83.75 129 LEU A C 1
ATOM 1018 O O . LEU A 1 129 ? 5.594 -3.813 -5.166 1.00 83.75 129 LEU A O 1
ATOM 1022 N N . ILE A 1 130 ? 4.396 -5.383 -4.108 1.00 84.19 130 ILE A N 1
ATOM 1023 C CA . ILE A 1 130 ? 5.177 -6.525 -4.619 1.00 84.19 130 ILE A CA 1
ATOM 1024 C C . ILE A 1 130 ? 5.250 -6.535 -6.162 1.00 84.19 130 ILE A C 1
ATOM 1026 O O . ILE A 1 130 ? 6.357 -6.673 -6.684 1.00 84.19 130 ILE A O 1
ATOM 1030 N N . PRO A 1 131 ? 4.149 -6.338 -6.917 1.00 80.88 131 PRO A N 1
ATOM 1031 C CA . PRO A 1 131 ? 4.198 -6.266 -8.378 1.00 80.88 131 PRO A CA 1
ATOM 1032 C C . PRO A 1 131 ? 4.977 -5.063 -8.912 1.00 80.88 131 PRO A C 1
ATOM 1034 O O . PRO A 1 131 ? 5.497 -5.135 -10.016 1.00 80.88 131 PRO A O 1
ATOM 1037 N N . ALA A 1 132 ? 5.052 -3.965 -8.154 1.00 77.50 132 ALA A N 1
ATOM 1038 C CA . ALA A 1 132 ? 5.811 -2.778 -8.545 1.00 77.50 132 ALA A CA 1
ATOM 1039 C C . ALA A 1 132 ? 7.322 -2.943 -8.306 1.00 77.50 132 ALA A C 1
ATOM 1041 O O . ALA A 1 132 ? 8.130 -2.326 -8.995 1.00 77.50 132 ALA A O 1
ATOM 1042 N N . LEU A 1 133 ? 7.699 -3.760 -7.318 1.00 76.44 133 LEU A N 1
ATOM 1043 C CA . LEU A 1 133 ? 9.092 -4.041 -6.962 1.00 76.44 133 LEU A CA 1
ATOM 1044 C C . LEU A 1 133 ? 9.677 -5.206 -7.746 1.00 76.44 133 LEU A C 1
ATOM 1046 O O . LEU A 1 133 ? 10.876 -5.224 -8.029 1.00 76.44 133 LEU A O 1
ATOM 1050 N N . ARG A 1 134 ? 8.841 -6.186 -8.097 1.00 71.38 134 ARG A N 1
ATOM 1051 C CA . ARG A 1 134 ? 9.249 -7.231 -9.019 1.00 71.38 134 ARG A CA 1
ATOM 1052 C C . ARG A 1 134 ? 9.357 -6.572 -10.396 1.00 71.38 134 ARG A C 1
ATOM 1054 O O . ARG A 1 134 ? 8.354 -6.035 -10.865 1.00 71.38 134 ARG A O 1
ATOM 1061 N N . PRO A 1 135 ? 10.532 -6.594 -11.056 1.00 65.88 135 PRO A N 1
ATOM 1062 C CA . PRO A 1 135 ? 10.575 -6.226 -12.464 1.00 65.88 135 PRO A CA 1
ATOM 1063 C C . PRO A 1 135 ? 9.489 -7.045 -13.168 1.00 65.88 135 PRO A C 1
ATOM 1065 O O . PRO A 1 135 ? 9.338 -8.221 -12.806 1.00 65.88 135 PRO A O 1
ATOM 1068 N N . PRO A 1 136 ? 8.696 -6.451 -14.086 1.00 64.44 136 PRO A N 1
ATOM 1069 C CA . PRO A 1 136 ? 7.681 -7.202 -14.812 1.00 64.44 136 PRO A CA 1
ATOM 1070 C C . PRO A 1 136 ? 8.340 -8.509 -15.248 1.00 64.44 136 PRO A C 1
ATOM 1072 O O . PRO A 1 136 ? 9.472 -8.428 -15.743 1.00 64.44 136 PRO A O 1
ATOM 1075 N N . PRO A 1 137 ? 7.743 -9.684 -14.927 1.00 62.25 137 PRO A N 1
ATOM 1076 C CA . PRO A 1 137 ? 8.313 -10.967 -15.326 1.00 62.25 137 PRO A CA 1
ATOM 1077 C C . PRO A 1 137 ? 8.569 -10.778 -16.795 1.00 62.25 137 PRO A C 1
ATOM 1079 O O . PRO A 1 137 ? 7.578 -10.477 -17.457 1.00 62.25 137 PRO A O 1
ATOM 1082 N N . HIS A 1 138 ? 9.860 -10.722 -17.173 1.00 53.47 138 HIS A N 1
ATOM 1083 C CA . HIS A 1 138 ? 10.334 -10.034 -18.373 1.00 53.47 138 HIS A CA 1
ATOM 1084 C C . HIS A 1 138 ? 9.208 -10.035 -19.386 1.00 53.47 138 HIS A C 1
ATOM 1086 O O . HIS A 1 138 ? 8.764 -11.146 -19.686 1.00 53.47 138 HIS A O 1
ATOM 1092 N N . GLU A 1 139 ? 8.708 -8.867 -19.845 1.00 51.62 139 GLU A N 1
ATOM 1093 C CA . GLU A 1 139 ? 8.106 -8.840 -21.187 1.00 51.62 139 GLU A CA 1
ATOM 1094 C C . GLU A 1 139 ? 9.011 -9.768 -21.957 1.00 51.62 139 GLU A C 1
ATOM 1096 O O . GLU A 1 139 ? 10.215 -9.475 -21.986 1.00 51.62 139 GLU A O 1
ATOM 1101 N N . GLU A 1 140 ? 8.520 -10.976 -22.289 1.00 49.91 140 GLU A N 1
ATOM 1102 C CA . GLU A 1 140 ? 9.390 -11.999 -22.843 1.00 49.91 140 GLU A CA 1
ATOM 1103 C C . GLU A 1 140 ? 10.071 -11.218 -23.932 1.00 49.91 140 GLU A C 1
ATOM 1105 O O . GLU A 1 140 ? 9.370 -10.580 -24.722 1.00 49.91 140 GLU A O 1
ATOM 1110 N N . ASN A 1 141 ? 11.395 -11.053 -23.849 1.00 51.56 141 ASN A N 1
ATOM 1111 C CA . ASN A 1 141 ? 12.082 -10.339 -24.899 1.00 51.56 141 ASN A CA 1
ATOM 1112 C C . ASN A 1 141 ? 11.873 -11.293 -26.063 1.00 51.56 141 ASN A C 1
ATOM 1114 O O . ASN A 1 141 ? 12.604 -12.273 -26.205 1.00 51.56 141 ASN A O 1
ATOM 1118 N N . VAL A 1 142 ? 10.772 -11.094 -26.790 1.00 59.34 142 VAL A N 1
ATOM 1119 C CA . VAL A 1 142 ? 10.389 -11.860 -27.948 1.00 59.34 142 VAL A CA 1
ATOM 1120 C C . VAL A 1 142 ? 11.379 -11.324 -28.942 1.00 59.34 142 VAL A C 1
ATOM 1122 O O . VAL A 1 142 ? 11.160 -10.313 -29.607 1.00 59.34 142 VAL A O 1
ATOM 1125 N N . TYR A 1 143 ? 12.559 -11.935 -28.924 1.00 66.25 143 TYR A N 1
ATOM 1126 C CA . TYR A 1 143 ? 13.557 -11.737 -29.940 1.00 66.25 143 TYR A CA 1
ATOM 1127 C C . TYR A 1 143 ? 12.896 -12.243 -31.211 1.00 66.25 143 TYR A C 1
ATOM 1129 O O . TYR A 1 143 ? 12.880 -13.442 -31.487 1.00 66.25 143 TYR A O 1
ATOM 1137 N N . ARG A 1 144 ? 12.262 -11.326 -31.943 1.00 77.44 144 ARG A N 1
ATOM 1138 C CA . ARG A 1 144 ? 11.716 -11.632 -33.251 1.00 77.44 144 ARG A CA 1
ATOM 1139 C C . ARG A 1 144 ? 12.912 -11.818 -34.169 1.00 77.44 144 ARG A C 1
ATOM 1141 O O . ARG A 1 144 ? 13.612 -10.864 -34.500 1.00 77.44 144 ARG A O 1
ATOM 1148 N N . VAL A 1 145 ? 13.204 -13.073 -34.484 1.00 82.06 145 VAL A N 1
ATOM 1149 C CA . VAL A 1 145 ? 14.254 -13.419 -35.434 1.00 82.06 145 VAL A CA 1
ATOM 1150 C C . VAL A 1 145 ? 13.649 -13.280 -36.822 1.00 82.06 145 VAL A C 1
ATOM 1152 O O . VAL A 1 145 ? 12.859 -14.113 -37.247 1.00 82.06 145 VAL A O 1
ATOM 1155 N N . GLU A 1 146 ? 14.001 -12.197 -37.503 1.00 87.06 146 GLU A N 1
ATOM 1156 C CA . GLU A 1 146 ? 13.590 -11.938 -38.879 1.00 87.06 146 GLU A CA 1
ATOM 1157 C C . GLU A 1 146 ? 14.682 -12.425 -39.845 1.00 87.06 146 GLU A C 1
ATOM 1159 O O . GLU A 1 146 ? 15.868 -12.130 -39.674 1.00 87.06 146 GLU A O 1
ATOM 1164 N N . TYR A 1 147 ? 14.293 -13.191 -40.865 1.00 84.69 147 TYR A N 1
ATOM 1165 C CA . TYR A 1 147 ? 15.205 -13.745 -41.866 1.00 84.69 147 TYR A CA 1
ATOM 1166 C C . TYR A 1 147 ? 15.142 -12.914 -43.150 1.00 84.69 147 TYR A C 1
ATOM 1168 O O . TYR A 1 147 ? 14.089 -12.843 -43.781 1.00 84.69 147 TYR A O 1
ATOM 1176 N N . LEU A 1 148 ? 16.271 -12.319 -43.555 1.00 88.19 148 LEU A N 1
ATOM 1177 C CA . LEU A 1 148 ? 16.414 -11.591 -44.821 1.00 88.19 148 LEU A CA 1
ATOM 1178 C C . LEU A 1 148 ? 16.885 -12.537 -45.934 1.00 88.19 148 LEU A C 1
ATOM 1180 O O . LEU A 1 148 ? 17.949 -13.151 -45.832 1.00 88.19 148 LEU A O 1
ATOM 1184 N N . TYR A 1 149 ? 16.105 -12.637 -47.004 1.00 84.50 149 TYR A N 1
ATOM 1185 C CA . TYR A 1 149 ? 16.375 -13.518 -48.140 1.00 84.50 149 TYR A CA 1
ATOM 1186 C C . TYR A 1 149 ? 17.160 -12.778 -49.243 1.00 84.50 149 TYR A C 1
ATOM 1188 O O . TYR A 1 149 ? 17.185 -11.546 -49.264 1.00 84.50 149 TYR A O 1
ATOM 1196 N N . PRO A 1 150 ? 17.807 -13.492 -50.192 1.00 91.12 150 PRO A N 1
ATOM 1197 C CA . PRO A 1 150 ? 18.576 -12.864 -51.277 1.00 91.12 150 PRO A CA 1
ATOM 1198 C C . PRO A 1 150 ? 17.765 -11.947 -52.207 1.00 91.12 150 PRO A C 1
ATOM 1200 O O . PRO A 1 150 ? 18.347 -11.108 -52.889 1.00 91.12 150 PRO A O 1
ATOM 1203 N N . ASP A 1 151 ? 16.442 -12.106 -52.250 1.00 89.56 151 ASP A N 1
ATOM 1204 C CA . ASP A 1 151 ? 15.511 -11.246 -52.992 1.00 89.56 151 ASP A CA 1
ATOM 1205 C C . ASP A 1 151 ? 15.121 -9.967 -52.223 1.00 89.56 151 ASP A C 1
ATOM 1207 O O . ASP A 1 151 ? 14.388 -9.129 -52.748 1.00 89.56 151 ASP A O 1
ATOM 1211 N N . GLY A 1 152 ? 15.621 -9.808 -50.992 1.00 88.69 152 GLY A N 1
ATOM 1212 C CA . GLY A 1 152 ? 15.330 -8.692 -50.097 1.00 88.69 152 GLY A CA 1
ATOM 1213 C C . GLY A 1 152 ? 14.059 -8.861 -49.260 1.00 88.69 152 GLY A C 1
ATOM 1214 O O . GLY A 1 152 ? 13.722 -7.949 -48.508 1.00 88.69 152 GLY A O 1
ATOM 1215 N N . SER A 1 153 ? 13.350 -9.990 -49.365 1.00 85.62 153 SER A N 1
ATOM 1216 C CA . SER A 1 153 ? 12.154 -10.251 -48.558 1.00 85.62 153 SER A CA 1
ATOM 1217 C C . SER A 1 153 ? 12.504 -10.651 -47.116 1.00 85.62 153 SER A C 1
ATOM 1219 O O . SER A 1 153 ? 13.544 -11.264 -46.861 1.00 85.62 153 SER A O 1
ATOM 1221 N N . VAL A 1 154 ? 11.637 -10.282 -46.166 1.00 85.94 154 VAL A N 1
ATOM 1222 C CA . VAL A 1 154 ? 11.783 -10.576 -44.730 1.00 85.94 154 VAL A CA 1
ATOM 1223 C C . VAL A 1 154 ? 10.702 -11.564 -44.304 1.00 85.94 154 VAL A C 1
ATOM 1225 O O . VAL A 1 154 ? 9.523 -11.326 -44.560 1.00 85.94 154 VAL A O 1
ATOM 1228 N N . HIS A 1 155 ? 11.098 -12.660 -43.653 1.00 82.12 155 HIS A N 1
ATOM 1229 C CA . HIS A 1 155 ? 10.181 -13.706 -43.183 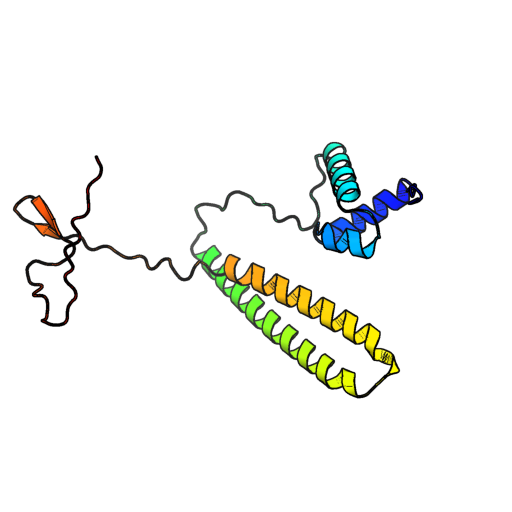1.00 82.12 155 HIS A CA 1
ATOM 1230 C C . HIS A 1 155 ? 10.411 -14.021 -41.706 1.00 82.12 155 HIS A C 1
ATOM 1232 O O . HIS A 1 155 ? 11.541 -13.963 -41.225 1.00 82.12 155 HIS A O 1
ATOM 1238 N N . ASP A 1 156 ? 9.348 -14.432 -41.015 1.00 85.19 156 ASP A N 1
ATOM 1239 C CA . ASP A 1 156 ? 9.405 -14.878 -39.614 1.00 85.19 156 ASP A CA 1
ATOM 1240 C C . ASP A 1 156 ? 10.046 -16.270 -39.450 1.00 85.19 156 ASP A C 1
ATOM 1242 O O . ASP A 1 156 ? 10.430 -16.654 -38.349 1.00 85.19 156 ASP A O 1
ATOM 1246 N N . ASN A 1 157 ? 10.192 -17.025 -40.546 1.00 85.69 157 ASN A N 1
ATOM 1247 C CA . ASN A 1 157 ? 10.682 -18.402 -40.535 1.00 85.69 157 ASN A CA 1
ATOM 1248 C C . ASN A 1 157 ? 11.923 -18.585 -41.426 1.00 85.69 157 ASN A C 1
ATOM 1250 O O . ASN A 1 157 ? 12.031 -17.964 -42.494 1.00 85.69 157 ASN A O 1
ATOM 1254 N N . PRO A 1 158 ? 12.846 -19.485 -4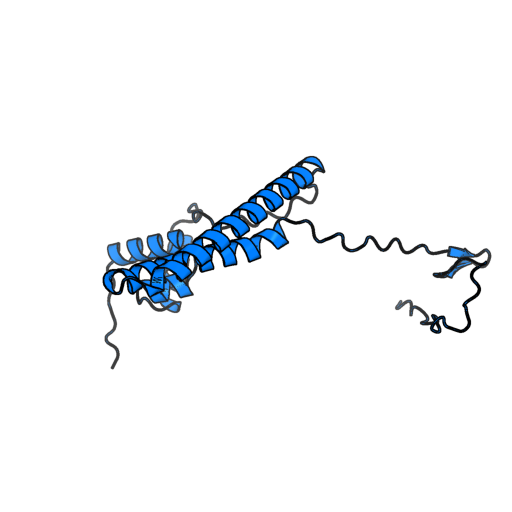1.038 1.00 85.44 158 PRO A N 1
ATOM 1255 C CA . PRO A 1 158 ? 14.018 -19.783 -41.843 1.00 85.44 158 PRO A CA 1
ATOM 1256 C C . PRO A 1 158 ? 13.652 -20.554 -43.125 1.00 85.44 158 PRO A C 1
ATOM 1258 O O . PRO A 1 158 ? 12.656 -21.280 -43.144 1.00 85.44 158 PRO A O 1
ATOM 1261 N N . PRO A 1 159 ? 14.496 -20.505 -44.173 1.00 80.62 159 PRO A N 1
ATOM 1262 C CA . PRO A 1 159 ? 14.209 -21.114 -45.480 1.00 80.62 159 PRO A CA 1
ATOM 1263 C C . PRO A 1 159 ? 14.095 -22.643 -45.460 1.00 80.62 159 PRO A C 1
ATOM 1265 O O . PRO A 1 159 ? 13.600 -23.243 -46.410 1.00 80.62 159 PRO A O 1
ATOM 1268 N N . TRP A 1 160 ? 14.569 -23.289 -44.394 1.00 85.62 160 TRP A N 1
ATOM 1269 C CA . TRP A 1 160 ? 14.458 -24.734 -44.194 1.00 85.62 160 TRP A CA 1
ATOM 1270 C C . TRP A 1 160 ? 13.242 -25.148 -43.352 1.00 85.62 160 TRP A C 1
ATOM 1272 O O . TRP A 1 160 ? 13.053 -26.343 -43.131 1.00 85.62 160 TRP A O 1
ATOM 1282 N N . TYR A 1 161 ? 12.427 -24.207 -42.859 1.00 87.75 161 TYR A N 1
ATOM 1283 C CA . TYR A 1 161 ? 11.217 -24.538 -42.108 1.00 87.75 161 TYR A CA 1
ATOM 1284 C C . TYR A 1 161 ? 10.135 -25.078 -43.053 1.00 87.75 161 TYR A C 1
ATOM 1286 O O . TYR A 1 161 ? 9.709 -24.401 -43.988 1.00 87.75 161 TYR A O 1
ATOM 1294 N N . GLN A 1 162 ? 9.696 -26.312 -42.805 1.00 85.12 162 GLN A N 1
ATOM 1295 C CA . GLN A 1 162 ? 8.574 -26.946 -43.494 1.00 85.12 162 GLN A CA 1
ATOM 1296 C C . GLN A 1 162 ? 7.435 -27.085 -42.479 1.00 85.12 162 GLN A C 1
ATOM 1298 O O . GLN A 1 162 ? 7.622 -27.813 -41.502 1.00 85.12 162 GLN A O 1
ATOM 1303 N 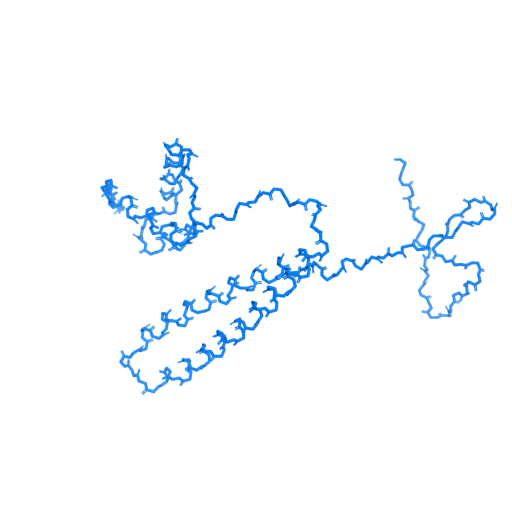N . PRO A 1 163 ? 6.294 -26.394 -42.658 1.00 82.12 163 PRO A N 1
ATOM 1304 C CA . PRO A 1 163 ? 5.189 -26.488 -41.713 1.00 82.12 163 PRO A CA 1
ATOM 1305 C C . PRO A 1 163 ? 4.657 -27.922 -41.672 1.00 82.12 163 PRO A C 1
ATOM 1307 O O . PRO A 1 163 ? 4.461 -28.557 -42.714 1.00 82.12 163 PRO A O 1
ATOM 1310 N N . GLY A 1 164 ? 4.447 -28.438 -40.463 1.00 86.25 164 GLY A N 1
ATOM 1311 C CA . GLY A 1 164 ? 3.798 -29.724 -40.255 1.00 86.25 164 GLY A CA 1
ATOM 1312 C C . GLY A 1 164 ? 2.305 -29.666 -40.607 1.00 86.25 164 GLY A C 1
ATOM 1313 O O . GLY A 1 164 ? 1.725 -28.583 -40.681 1.00 86.25 164 GLY A O 1
ATOM 1314 N N . PRO A 1 165 ? 1.645 -30.822 -40.801 1.00 87.19 165 PRO A N 1
ATOM 1315 C CA . PRO A 1 165 ? 0.211 -30.877 -41.102 1.00 87.19 165 PRO A CA 1
ATOM 1316 C C . PRO A 1 165 ? -0.680 -30.304 -39.984 1.00 87.19 165 PRO A C 1
ATOM 1318 O O . PRO A 1 165 ? -1.815 -29.928 -40.264 1.00 87.19 165 PRO A O 1
ATOM 1321 N N . ASP A 1 166 ? -0.162 -30.217 -38.754 1.00 86.25 166 ASP A N 1
ATOM 1322 C CA . ASP A 1 166 ? -0.868 -29.687 -37.582 1.00 86.25 166 ASP A CA 1
ATOM 1323 C C . ASP A 1 166 ? -0.486 -28.232 -37.242 1.00 86.25 166 ASP A C 1
ATOM 1325 O O . ASP A 1 166 ? -1.037 -27.657 -36.301 1.00 86.25 166 ASP A O 1
ATOM 1329 N N . ASP A 1 167 ? 0.435 -27.617 -37.993 1.00 79.75 167 ASP A N 1
ATOM 1330 C CA . ASP A 1 167 ? 0.799 -26.219 -37.765 1.00 79.75 167 ASP A CA 1
ATOM 1331 C C . ASP A 1 167 ? -0.307 -25.301 -38.321 1.00 79.75 167 ASP A C 1
ATOM 1333 O O . ASP A 1 167 ? -0.737 -25.463 -39.470 1.00 79.75 167 ASP A O 1
ATOM 1337 N N . PRO A 1 168 ? -0.800 -24.317 -37.543 1.00 75.06 168 PRO A N 1
ATOM 1338 C CA . PRO A 1 168 ? -1.781 -23.367 -38.048 1.00 75.06 168 PRO A CA 1
ATOM 1339 C C . PRO A 1 168 ? -1.206 -22.596 -39.250 1.00 75.06 168 PRO A C 1
ATOM 1341 O O . PRO A 1 168 ? -0.001 -22.369 -39.321 1.00 75.06 168 PRO A O 1
ATOM 1344 N N . PRO A 1 169 ? -2.030 -22.149 -40.213 1.00 64.25 169 PRO A N 1
ATOM 1345 C CA . PRO A 1 169 ? -1.551 -21.336 -41.326 1.00 64.25 169 PRO A CA 1
ATOM 1346 C C . PRO A 1 169 ? -1.046 -19.975 -40.814 1.00 64.25 169 PRO A C 1
ATOM 1348 O O . PRO A 1 169 ? -1.830 -19.111 -40.432 1.00 64.25 169 PRO A O 1
ATOM 1351 N N . ILE A 1 170 ? 0.277 -19.781 -40.823 1.00 61.03 170 ILE A N 1
ATOM 1352 C CA . ILE A 1 170 ? 0.971 -18.608 -40.244 1.00 61.03 170 ILE A CA 1
ATOM 1353 C C . ILE A 1 170 ? 0.901 -17.353 -41.148 1.00 61.03 170 ILE A C 1
ATOM 1355 O O . ILE A 1 170 ? 1.375 -16.282 -40.784 1.00 61.03 170 ILE A O 1
ATOM 1359 N N . TRP A 1 171 ? 0.264 -17.418 -42.320 1.00 56.69 171 TRP A N 1
ATOM 1360 C CA . TRP A 1 171 ? 0.213 -16.295 -43.266 1.00 56.69 171 TRP A CA 1
ATOM 1361 C C . TRP A 1 171 ? -0.783 -15.207 -42.833 1.00 56.69 171 TRP A C 1
ATOM 1363 O O . TRP A 1 171 ? -1.852 -15.054 -43.419 1.00 56.69 171 TRP A O 1
ATOM 1373 N N . SER A 1 172 ? -0.421 -14.406 -41.833 1.00 52.06 172 SER A N 1
ATOM 1374 C CA . SER A 1 172 ? -0.929 -13.037 -41.732 1.00 52.06 172 SER A CA 1
ATOM 1375 C C . SER A 1 172 ? 0.072 -12.127 -42.439 1.00 52.06 172 SER A C 1
ATOM 1377 O O . SER A 1 172 ? 1.163 -11.927 -41.907 1.00 52.06 172 SER A O 1
ATOM 1379 N N . PRO A 1 173 ? -0.226 -11.588 -43.637 1.00 49.94 173 PRO A N 1
ATOM 1380 C CA . PRO A 1 173 ? 0.621 -10.556 -44.210 1.00 49.94 173 PRO A CA 1
ATOM 1381 C C . PRO A 1 173 ? 0.657 -9.394 -43.218 1.00 49.94 173 PRO A C 1
ATOM 1383 O O . PRO A 1 173 ? -0.379 -8.786 -42.933 1.00 49.94 173 PRO A O 1
ATOM 1386 N N . VAL A 1 174 ? 1.839 -9.109 -42.670 1.00 53.62 174 VAL A N 1
ATOM 1387 C CA . VAL A 1 174 ? 2.080 -7.876 -41.925 1.00 53.62 174 VAL A CA 1
ATOM 1388 C C . VAL A 1 174 ? 1.784 -6.749 -42.906 1.00 53.62 174 VAL A C 1
ATOM 1390 O O . VAL A 1 174 ? 2.539 -6.522 -43.851 1.00 53.62 174 VAL A O 1
ATOM 1393 N N . ARG A 1 175 ? 0.633 -6.087 -42.748 1.00 48.06 175 ARG A N 1
ATOM 1394 C CA . ARG A 1 175 ? 0.385 -4.829 -43.444 1.00 48.06 175 ARG A CA 1
ATOM 1395 C C . ARG A 1 175 ? 1.408 -3.850 -42.893 1.00 48.06 175 ARG A C 1
ATOM 1397 O O . ARG A 1 175 ? 1.292 -3.403 -41.759 1.00 48.06 175 ARG A O 1
ATOM 1404 N N . LEU A 1 176 ? 2.435 -3.584 -43.689 1.00 49.16 176 LEU A N 1
ATOM 1405 C CA . LEU A 1 176 ? 3.220 -2.371 -43.561 1.00 49.16 176 LEU A CA 1
ATOM 1406 C C . LEU A 1 176 ? 2.256 -1.229 -43.879 1.00 49.16 176 LEU A C 1
ATOM 1408 O O . LEU A 1 176 ? 2.013 -0.928 -45.048 1.00 49.16 176 LEU A O 1
ATOM 1412 N N . ASP A 1 177 ? 1.625 -0.682 -42.843 1.00 58.59 177 ASP A N 1
ATOM 1413 C CA . ASP A 1 177 ? 0.972 0.610 -42.981 1.00 58.59 177 ASP A CA 1
ATOM 1414 C C . ASP A 1 177 ? 2.076 1.648 -43.293 1.00 58.59 177 ASP A C 1
ATOM 1416 O O . ASP A 1 177 ? 3.123 1.624 -42.636 1.00 58.59 177 ASP A O 1
ATOM 1420 N N . PRO A 1 178 ? 1.898 2.472 -44.344 1.00 60.81 178 PRO A N 1
ATOM 1421 C CA . PRO A 1 178 ? 2.895 3.432 -44.822 1.00 60.81 178 PRO A CA 1
ATOM 1422 C C . PRO A 1 178 ? 3.098 4.639 -43.898 1.00 60.81 178 PRO A C 1
ATOM 1424 O O . PRO A 1 178 ? 2.146 5.021 -43.180 1.00 60.81 178 PRO A O 1
#

Solvent-accessible surface area (backbone atoms only — not comparable to full-atom values): 11124 Å² total; per-residue (Å²): 136,83,80,84,82,82,79,52,72,68,57,50,50,55,53,49,51,51,23,41,77,50,60,64,36,49,72,61,39,19,69,75,70,69,49,56,53,69,58,53,54,54,51,51,53,52,49,45,71,74,34,78,84,66,73,64,70,78,62,78,78,80,61,77,76,66,94,72,70,49,72,68,56,52,52,51,32,47,52,52,32,52,52,50,52,55,49,44,54,53,51,51,50,51,44,53,52,53,59,67,57,52,80,79,44,88,89,52,44,68,64,49,51,54,50,44,53,53,51,50,52,52,43,52,54,47,65,63,45,45,66,72,41,36,70,69,78,63,73,71,79,74,77,78,63,70,40,77,48,100,88,72,50,76,35,80,60,60,95,82,69,72,84,54,96,86,54,75,87,79,84,68,81,78,76,78,76,131

Mean predicted aligned error: 14.72 Å

Sequence (178 aa):
MRRKQIYTDDQREDILICLWDNFDDIPLTSHQTGVPQRTLREWRAAYLAANPDFQPPGAPTFADPPKNISAAAAANAAEVADQFILLREKLMQQIFTLVSEVSDKAGDASFRAIAIARLLDRVHKLDTLIPALRPPPHEENVYRVEYLYPDGSVHDNPPWYQPGPDDPPIWSPVRLDP

Foldseek 3Di:
DDDDDDDDPVRLVVLVVVCLVVVNPLVVSCVVSVPDSVVNVVSVVVVCVVPVVDDRVNPPPPPPDPPPCDVVNLVVLVVVLVVLVVVLVVLVVVLVVLVVVLVPDPPCNVVSVVVSVVSVVVSVVSVVVSCVSNDPPPPPPPPQDWDQDPVRDIDSDDPPDDDDPPHPDPPPPPPPPD

Radius of gyration: 27.68 Å; Cα contacts (8 Å, |Δi|>4): 81; chains: 1; bounding box: 55×59×79 Å

Secondary structure (DSSP, 8-state):
--------HHHHHHHHHHHHHTTT-HHHHHHHH---HHHHHHHHHHHHHH-TT---TT--------S---HHHHHHHHHHHHHHHHHHHHHHHHHHHHHHHHTS-GGGHHHHHHHHHHHHHHHHHHHHHHHHHS--S--------PEEPTTS-EESS-TT----TTS-----------

Nearest PDB structures (foldseek):
  3csx-assembly2_B  TM=5.721E-01  e=2.309E+00  unclassified
  7uq2-assembly1_E  TM=7.989E-01  e=8.996E+00  Tequatrovirus
  6dlm-assembly1_B  TM=5.013E-01  e=8.032E+00  synthetic construct

pLDDT: mean 82.71, std 14.59, range [47.78, 97.56]